Protein AF-A0A2Z5G3D8-F1 (afdb_monomer_lite)

pLDDT: mean 71.44, std 15.54, range [40.53, 94.06]

Secondary structure (DSSP, 8-state):
-HHHHHHHHHHHHHHHHHHHHHHHHHHHHHHHHHHHHHHHHHHHHHHHHHHHHHHHHHHHHHHHHSPP-HHHHHHHHTTT---SS--------SS-------S-------HHHHHHHHHHHHHHHHHHHHHHHHHHHHHHHHHHHHHHHHHHHHHHHHHHT--HHHHHHHHHHHHHHHHHHHHHHHHHHS--

Sequence (192 aa):
MIAGTIVLLVALFGVHGWKQEHDARLKAANENGQQQKQIEGLVQQQTKAQLALKTRLSSIEEQRRRPVTATQLITDADVLADLPEPLEVHTAPKDSATQATPGAQTVVIPEVDFKVIRDAELTCQENDVKLNACVATQQNNGEQLKLTQAERDEWKTAAKGGSVWHRAVGAAKWFAIGTGTGVVVYALAHHK

Foldseek 3Di:
DVVVVVVVVVVVVVVVVVVVVVVVVVVVVVVCVVLVVVLVVLVVVLVVLVVVLVVVLVVLVVVLPDDDDPVVVLVVVVVVDPPPDRQDADADDPDDDDDDDPDDPNPHDHSVVVSVVSVVVSVVVNVVSVVVSVVSVVVSVVVVCVSVVVVVVVVVCCVVCVDPVVVVVVVVVVVVVVVVVVVVVVVVVPPD

Structure (mmCIF, N/CA/C/O backbone):
data_AF-A0A2Z5G3D8-F1
#
_entry.id   AF-A0A2Z5G3D8-F1
#
loop_
_atom_site.group_PDB
_atom_site.id
_atom_site.type_symbol
_atom_site.label_atom_id
_atom_site.label_alt_id
_atom_site.label_comp_id
_atom_site.label_asym_id
_atom_site.label_entity_id
_atom_site.label_seq_id
_atom_site.pdbx_PDB_ins_code
_atom_site.Cartn_x
_atom_site.Cartn_y
_atom_site.Cartn_z
_atom_site.occupancy
_atom_site.B_iso_or_equiv
_atom_site.auth_seq_id
_atom_site.auth_comp_id
_atom_site.auth_asym_id
_atom_site.auth_atom_id
_atom_site.pdbx_PDB_model_num
ATOM 1 N N . MET A 1 1 ? 29.060 8.329 -56.892 1.00 55.09 1 MET A N 1
ATOM 2 C CA . MET A 1 1 ? 27.652 8.165 -56.451 1.00 55.09 1 MET A CA 1
ATOM 3 C C . MET A 1 1 ? 27.498 7.304 -55.196 1.00 55.09 1 MET A C 1
ATOM 5 O O . MET A 1 1 ? 26.699 7.669 -54.351 1.00 55.09 1 MET A O 1
ATOM 9 N N . ILE A 1 2 ? 28.283 6.235 -55.012 1.00 58.59 2 ILE A N 1
ATOM 10 C CA . ILE A 1 2 ? 28.119 5.267 -53.903 1.00 58.59 2 ILE A CA 1
ATOM 11 C C . ILE A 1 2 ? 28.339 5.882 -52.500 1.00 58.59 2 ILE A C 1
ATOM 13 O O . ILE A 1 2 ? 27.632 5.545 -51.554 1.00 58.59 2 ILE A O 1
ATOM 17 N N . ALA A 1 3 ? 29.265 6.838 -52.353 1.00 61.44 3 ALA A N 1
ATOM 18 C CA . ALA A 1 3 ? 29.542 7.476 -51.060 1.00 61.44 3 ALA A CA 1
ATOM 19 C C . ALA A 1 3 ? 28.369 8.330 -50.529 1.00 61.44 3 ALA A C 1
ATOM 21 O O . ALA A 1 3 ? 28.080 8.303 -49.336 1.00 61.44 3 ALA A O 1
ATOM 22 N N . GLY A 1 4 ? 27.648 9.039 -51.408 1.00 72.25 4 GLY A N 1
ATOM 23 C CA . GLY A 1 4 ? 26.513 9.884 -51.012 1.00 72.25 4 GLY A CA 1
ATOM 24 C C . GLY A 1 4 ? 25.312 9.077 -50.513 1.00 72.25 4 GLY A C 1
ATOM 25 O O . GLY A 1 4 ? 24.669 9.455 -49.537 1.00 72.25 4 GLY A O 1
ATOM 26 N N . THR A 1 5 ? 25.053 7.917 -51.122 1.00 75.62 5 THR A N 1
ATOM 27 C CA . THR A 1 5 ? 23.984 6.999 -50.697 1.00 75.62 5 THR A CA 1
ATOM 28 C C . THR A 1 5 ? 24.259 6.360 -49.336 1.00 75.62 5 THR A C 1
ATOM 30 O O . THR A 1 5 ? 23.332 6.185 -48.551 1.00 75.62 5 THR A O 1
ATOM 33 N N . ILE A 1 6 ? 25.524 6.061 -49.017 1.00 74.44 6 ILE A N 1
ATOM 34 C CA . ILE A 1 6 ? 25.897 5.476 -47.720 1.00 74.44 6 ILE A CA 1
ATOM 35 C C . ILE A 1 6 ? 25.671 6.485 -46.587 1.00 74.44 6 ILE A C 1
ATOM 37 O O . ILE A 1 6 ? 25.070 6.139 -45.572 1.00 74.44 6 ILE A O 1
ATOM 41 N N . VAL A 1 7 ? 26.085 7.742 -46.772 1.00 77.75 7 VAL A N 1
ATOM 42 C CA . VAL A 1 7 ? 25.877 8.804 -45.769 1.00 77.75 7 VAL A CA 1
ATOM 43 C C . VAL A 1 7 ? 24.387 9.039 -45.513 1.00 77.75 7 VAL A C 1
ATOM 45 O O . VAL A 1 7 ? 23.971 9.170 -44.362 1.00 77.75 7 VAL A O 1
ATOM 48 N N . LEU A 1 8 ? 23.570 9.033 -46.568 1.00 77.50 8 LEU A N 1
ATOM 49 C CA . LEU A 1 8 ? 22.128 9.242 -46.452 1.00 77.50 8 LEU A CA 1
ATOM 50 C C . LEU A 1 8 ? 21.434 8.093 -45.703 1.00 77.50 8 LEU A C 1
ATOM 52 O O . LEU A 1 8 ? 20.574 8.343 -44.861 1.00 77.50 8 LEU A O 1
ATOM 56 N N . LEU A 1 9 ? 21.848 6.845 -45.941 1.00 74.62 9 LEU A N 1
ATOM 57 C CA . LEU A 1 9 ? 21.348 5.692 -45.187 1.00 74.62 9 LEU A CA 1
ATOM 58 C C . LEU A 1 9 ? 21.725 5.783 -43.705 1.00 74.62 9 LEU A C 1
ATOM 60 O O . LEU A 1 9 ? 20.859 5.609 -42.852 1.00 74.62 9 LEU A O 1
ATOM 64 N N . VAL A 1 10 ? 22.976 6.121 -43.379 1.00 78.44 10 VAL A N 1
ATOM 65 C CA . VAL A 1 10 ? 23.411 6.283 -41.979 1.00 78.44 10 VAL A CA 1
ATOM 66 C C . VAL A 1 10 ? 22.612 7.383 -41.273 1.00 78.44 10 VAL A C 1
ATOM 68 O O . VAL A 1 10 ? 22.170 7.183 -40.141 1.00 78.44 10 VAL A O 1
ATOM 71 N N . ALA A 1 11 ? 22.367 8.512 -41.944 1.00 77.75 11 ALA A N 1
ATOM 72 C CA . ALA A 1 11 ? 21.553 9.595 -41.397 1.00 77.75 11 ALA A CA 1
ATOM 73 C C . ALA A 1 11 ? 20.099 9.156 -41.141 1.00 77.75 11 ALA A C 1
ATOM 75 O O . ALA A 1 11 ? 19.563 9.412 -40.063 1.00 77.75 11 ALA A O 1
ATOM 76 N N . LEU A 1 12 ? 19.478 8.441 -42.087 1.00 75.56 12 LEU A N 1
ATOM 77 C CA . LEU A 1 12 ? 18.109 7.935 -41.937 1.00 75.56 12 LEU A CA 1
ATOM 78 C C . LEU A 1 12 ? 17.985 6.927 -40.788 1.00 75.56 12 LEU A C 1
ATOM 80 O O . LEU A 1 12 ? 17.067 7.039 -39.975 1.00 75.56 12 LEU A O 1
ATOM 84 N N . PHE A 1 13 ? 18.926 5.988 -40.668 1.00 75.38 13 PHE A N 1
ATOM 85 C CA . PHE A 1 13 ? 18.942 5.037 -39.553 1.00 75.38 13 PHE A CA 1
ATOM 86 C C . PHE A 1 13 ? 19.188 5.730 -38.208 1.00 75.38 13 PHE A C 1
ATOM 88 O O . PHE A 1 13 ? 18.533 5.389 -37.225 1.00 75.38 13 PHE A O 1
ATOM 95 N N . GLY A 1 14 ? 20.077 6.729 -38.162 1.00 76.88 14 GLY A N 1
ATOM 96 C CA . GLY A 1 14 ? 20.342 7.512 -36.953 1.00 76.88 14 GLY A CA 1
ATOM 97 C C . GLY A 1 14 ? 19.109 8.270 -36.457 1.00 76.88 14 GLY A C 1
ATOM 98 O O . GLY A 1 14 ? 18.763 8.179 -35.279 1.00 76.88 14 GLY A O 1
ATOM 99 N N . VAL A 1 15 ? 18.402 8.960 -37.359 1.00 79.75 15 VAL A N 1
ATOM 100 C CA . VAL A 1 15 ? 17.165 9.690 -37.029 1.00 79.75 15 VAL A CA 1
ATOM 101 C C . VAL A 1 15 ? 16.055 8.729 -36.597 1.00 79.75 15 VAL A C 1
ATOM 103 O O . VAL A 1 15 ? 15.350 9.004 -35.624 1.00 79.75 15 VAL A O 1
ATOM 106 N N . HIS A 1 16 ? 15.914 7.586 -37.272 1.00 77.94 16 HIS A N 1
ATOM 107 C CA . HIS A 1 16 ? 14.899 6.592 -36.925 1.00 77.94 16 HIS A CA 1
ATOM 108 C C . HIS A 1 16 ? 15.156 5.960 -35.546 1.00 77.94 16 HIS A C 1
ATOM 110 O O . HIS A 1 16 ? 14.233 5.852 -34.738 1.00 77.94 16 HIS A O 1
ATOM 116 N N . GLY A 1 17 ? 16.410 5.607 -35.243 1.00 76.00 17 GLY A N 1
ATOM 117 C CA . GLY A 1 17 ? 16.803 5.078 -33.934 1.00 76.00 17 GLY A CA 1
ATOM 118 C C . GLY A 1 17 ? 16.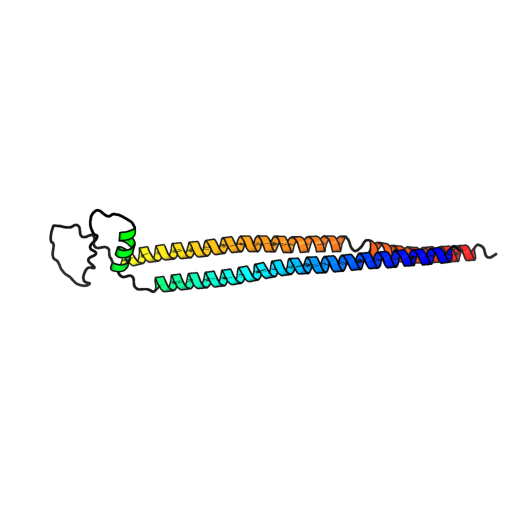612 6.095 -32.806 1.00 76.00 17 GLY A C 1
ATOM 119 O O . GLY A 1 17 ? 16.078 5.752 -31.752 1.00 76.00 17 GLY A O 1
ATOM 120 N N . TRP A 1 18 ? 16.963 7.365 -33.046 1.00 81.50 18 TRP A N 1
ATOM 121 C CA . TRP A 1 18 ? 16.725 8.443 -32.083 1.00 81.50 18 TRP A CA 1
ATOM 122 C C . TRP A 1 18 ? 15.235 8.624 -31.777 1.00 81.50 18 TRP A C 1
ATOM 124 O O . TRP A 1 18 ? 14.857 8.694 -30.608 1.00 81.50 18 TRP A O 1
ATOM 134 N N . LYS A 1 19 ? 14.383 8.639 -32.810 1.00 79.00 19 LYS A N 1
ATOM 135 C CA . LYS A 1 19 ? 12.934 8.790 -32.637 1.00 79.00 19 LYS A CA 1
ATOM 136 C C . LYS A 1 19 ? 12.338 7.631 -31.834 1.00 79.00 19 LYS A C 1
ATOM 138 O O . LYS A 1 19 ? 11.577 7.864 -30.903 1.00 79.00 19 LYS A O 1
ATOM 143 N N . GLN A 1 20 ? 12.745 6.397 -32.131 1.00 76.94 20 GLN A N 1
ATOM 144 C CA . GLN A 1 20 ? 12.272 5.216 -31.410 1.00 76.94 20 GLN A CA 1
ATOM 145 C C . GLN A 1 20 ? 12.679 5.234 -29.928 1.00 76.94 20 GLN A C 1
ATOM 147 O O . GLN A 1 20 ? 11.874 4.884 -29.065 1.00 76.94 20 GLN A O 1
ATOM 152 N N . GLU A 1 21 ? 13.907 5.653 -29.614 1.00 76.12 21 GLU A N 1
ATOM 153 C CA . GLU A 1 21 ? 14.351 5.754 -28.222 1.00 76.12 21 GLU A CA 1
ATOM 154 C C . GLU A 1 21 ? 13.668 6.911 -27.481 1.00 76.12 21 GLU A C 1
ATOM 156 O O . GLU A 1 21 ? 13.313 6.772 -26.310 1.00 76.12 21 GLU A O 1
ATOM 161 N N . HIS A 1 22 ? 13.428 8.032 -28.161 1.00 77.88 22 HIS A N 1
ATOM 162 C CA . HIS A 1 22 ? 12.677 9.152 -27.606 1.00 77.88 22 HIS A CA 1
ATOM 163 C C . HIS A 1 22 ? 11.226 8.760 -27.279 1.00 77.88 22 HIS A C 1
ATOM 165 O O . HIS A 1 22 ? 10.764 8.995 -26.161 1.00 77.88 22 HIS A O 1
ATOM 171 N N . ASP A 1 23 ? 10.536 8.093 -28.206 1.00 77.56 23 ASP A N 1
ATOM 172 C CA . ASP A 1 23 ? 9.161 7.622 -28.010 1.00 77.56 23 ASP A CA 1
ATOM 173 C C . ASP A 1 23 ? 9.080 6.575 -26.884 1.00 77.56 23 ASP A C 1
ATOM 175 O O . ASP A 1 23 ? 8.175 6.629 -26.049 1.00 77.56 23 ASP A O 1
ATOM 179 N N . ALA A 1 24 ? 10.062 5.670 -26.793 1.00 75.81 24 ALA A N 1
ATOM 180 C CA . ALA A 1 24 ? 10.152 4.701 -25.701 1.00 75.81 24 ALA A CA 1
ATOM 181 C C . ALA A 1 24 ? 10.351 5.376 -24.332 1.00 75.81 24 ALA A C 1
ATOM 183 O O . ALA A 1 24 ? 9.700 4.994 -23.361 1.00 75.81 24 ALA A O 1
ATOM 184 N N . ARG A 1 25 ? 11.202 6.410 -24.251 1.00 75.69 25 ARG A N 1
ATOM 185 C CA . ARG A 1 25 ? 11.420 7.180 -23.013 1.00 75.69 25 ARG A CA 1
ATOM 186 C C . ARG A 1 25 ? 10.168 7.934 -22.581 1.00 75.69 25 ARG A C 1
ATOM 188 O O . ARG A 1 25 ? 9.845 7.926 -21.397 1.00 75.69 25 ARG A O 1
ATOM 195 N N . LEU A 1 26 ? 9.457 8.560 -23.519 1.00 78.44 26 LEU A N 1
ATOM 196 C CA . LEU A 1 26 ? 8.200 9.252 -23.222 1.00 78.44 26 LEU A CA 1
ATOM 197 C C . LEU A 1 26 ? 7.121 8.285 -22.737 1.00 78.44 26 LEU A C 1
ATOM 199 O O . LEU A 1 26 ? 6.409 8.586 -21.779 1.00 78.44 26 LEU A O 1
ATOM 203 N N . LYS A 1 27 ? 7.015 7.115 -23.371 1.00 79.75 27 LYS A N 1
ATOM 204 C CA . LYS A 1 27 ? 6.066 6.083 -22.959 1.00 79.75 27 LYS A CA 1
ATOM 205 C C . LYS A 1 27 ? 6.372 5.573 -21.547 1.00 79.75 27 LYS A C 1
ATOM 207 O O . LYS A 1 27 ? 5.482 5.613 -20.705 1.00 79.75 27 LYS A O 1
ATOM 212 N N . ALA A 1 28 ? 7.630 5.231 -21.268 1.00 76.75 28 ALA A N 1
ATOM 213 C CA . ALA A 1 28 ? 8.063 4.798 -19.939 1.00 76.75 28 ALA A CA 1
ATOM 214 C C . ALA A 1 28 ? 7.846 5.885 -18.868 1.00 76.75 28 ALA A C 1
ATOM 216 O O . ALA A 1 28 ? 7.405 5.592 -17.762 1.00 76.75 28 ALA A O 1
ATOM 217 N N . ALA A 1 29 ? 8.100 7.159 -19.188 1.00 77.56 29 ALA A N 1
ATOM 218 C CA . ALA A 1 29 ? 7.849 8.265 -18.263 1.00 77.56 29 ALA A CA 1
ATOM 219 C C . ALA A 1 29 ? 6.354 8.423 -17.931 1.00 77.56 29 ALA A C 1
ATOM 221 O O . ALA A 1 29 ? 5.999 8.659 -16.776 1.00 77.56 29 ALA A O 1
ATOM 222 N N . ASN A 1 30 ? 5.477 8.263 -18.927 1.00 82.50 30 ASN A N 1
ATOM 223 C CA . ASN A 1 30 ? 4.030 8.313 -18.724 1.00 82.50 30 ASN A CA 1
ATOM 224 C C . ASN A 1 30 ? 3.516 7.109 -17.920 1.00 82.50 30 ASN A C 1
ATOM 226 O O . ASN A 1 30 ? 2.696 7.294 -17.021 1.00 82.50 30 ASN A O 1
ATOM 230 N N . GLU A 1 31 ? 4.001 5.901 -18.213 1.00 80.94 31 GLU A N 1
ATOM 231 C CA . GLU A 1 31 ? 3.623 4.671 -17.502 1.00 80.94 31 GLU A CA 1
ATOM 232 C C . GLU A 1 31 ? 4.090 4.712 -16.037 1.00 80.94 31 GLU A C 1
ATOM 234 O O . GLU A 1 31 ? 3.262 4.537 -15.138 1.00 80.94 31 GLU A O 1
ATOM 239 N N . ASN A 1 32 ? 5.346 5.096 -15.780 1.00 80.12 32 ASN A N 1
ATOM 240 C CA . ASN A 1 32 ? 5.865 5.311 -14.423 1.00 80.12 32 ASN A CA 1
ATOM 241 C C . ASN A 1 32 ? 5.060 6.377 -13.671 1.00 80.12 32 ASN A C 1
ATOM 243 O O . ASN A 1 32 ? 4.681 6.180 -12.520 1.00 80.12 32 ASN A O 1
ATOM 247 N N . GLY A 1 33 ? 4.739 7.501 -14.322 1.00 83.38 33 GLY A N 1
ATOM 248 C CA . GLY A 1 33 ? 3.952 8.567 -13.702 1.00 83.38 33 GLY A CA 1
ATOM 249 C C . GLY A 1 33 ? 2.533 8.133 -13.315 1.00 83.38 33 GLY A C 1
ATOM 250 O O . GLY A 1 33 ? 1.998 8.605 -12.310 1.00 83.38 33 GLY A O 1
ATOM 251 N N . GLN A 1 34 ? 1.907 7.231 -14.079 1.00 85.19 34 GLN A N 1
ATOM 252 C CA . GLN A 1 34 ? 0.600 6.669 -13.726 1.00 85.19 34 GLN A CA 1
ATOM 253 C C . GLN A 1 34 ? 0.693 5.643 -12.595 1.00 85.19 34 GLN A C 1
ATOM 255 O O . GLN A 1 34 ? -0.111 5.705 -11.663 1.00 85.19 34 GLN A O 1
ATOM 260 N N . GLN A 1 35 ? 1.671 4.739 -12.643 1.00 82.75 35 GLN A N 1
ATOM 261 C CA . GLN A 1 35 ? 1.881 3.735 -11.596 1.00 82.75 35 GLN A CA 1
ATOM 262 C C . GLN A 1 35 ? 2.242 4.389 -10.257 1.00 82.75 35 GLN A C 1
ATOM 264 O O . GLN A 1 35 ? 1.674 4.039 -9.222 1.00 82.75 35 GLN A O 1
ATOM 269 N N . GLN A 1 36 ? 3.076 5.429 -10.273 1.00 85.88 36 GLN A N 1
ATOM 270 C CA . GLN A 1 36 ? 3.454 6.165 -9.070 1.00 85.88 36 GLN A CA 1
ATOM 271 C C . GLN A 1 36 ? 2.252 6.837 -8.397 1.00 85.88 36 GLN A C 1
ATOM 273 O O . GLN A 1 36 ? 2.094 6.744 -7.181 1.00 85.88 36 GLN A O 1
ATOM 278 N N . LYS A 1 37 ? 1.333 7.416 -9.181 1.00 88.56 37 LYS A N 1
ATOM 279 C CA . LYS A 1 37 ? 0.065 7.949 -8.653 1.00 88.56 37 LYS A CA 1
ATOM 280 C C . LYS A 1 37 ? -0.813 6.868 -8.020 1.00 88.56 37 LYS A C 1
ATOM 282 O O . LYS A 1 37 ? -1.496 7.147 -7.037 1.00 88.56 37 LYS A O 1
ATOM 287 N N . GLN A 1 38 ? -0.812 5.648 -8.561 1.00 87.69 38 GLN A N 1
ATOM 288 C CA . GLN A 1 38 ? -1.548 4.528 -7.963 1.00 87.69 38 GLN A CA 1
ATOM 289 C C . GLN A 1 38 ? -0.937 4.119 -6.619 1.00 87.69 38 GLN A C 1
ATOM 291 O O . GLN A 1 38 ? -1.669 3.969 -5.641 1.00 87.69 38 GLN A O 1
ATOM 296 N N . ILE A 1 39 ? 0.394 4.019 -6.539 1.00 87.06 39 ILE A N 1
ATOM 297 C CA . ILE A 1 39 ? 1.104 3.718 -5.287 1.00 87.06 39 ILE A CA 1
ATOM 298 C C . ILE A 1 39 ? 0.842 4.812 -4.242 1.00 87.06 39 ILE A C 1
ATOM 300 O O . ILE A 1 39 ? 0.482 4.501 -3.107 1.00 87.06 39 ILE A O 1
ATOM 304 N N . GLU A 1 40 ? 0.950 6.088 -4.619 1.00 89.62 40 GLU A N 1
ATOM 305 C CA . GLU A 1 40 ? 0.635 7.217 -3.733 1.00 89.62 40 GLU A CA 1
ATOM 306 C C . GLU A 1 40 ? -0.817 7.174 -3.239 1.00 89.62 40 GLU A C 1
ATOM 308 O O . GLU A 1 40 ? -1.075 7.402 -2.054 1.00 89.62 40 GLU A O 1
ATOM 313 N N . GLY A 1 41 ? -1.763 6.827 -4.117 1.00 89.69 41 GLY A N 1
ATOM 314 C CA . GLY A 1 41 ? -3.164 6.621 -3.756 1.00 89.69 41 GLY A CA 1
ATOM 315 C C . GLY A 1 41 ? -3.341 5.534 -2.692 1.00 89.69 41 GLY A C 1
ATOM 316 O O . GLY A 1 41 ? -4.008 5.769 -1.680 1.00 89.69 41 GLY A O 1
ATOM 317 N N . LEU A 1 42 ? -2.683 4.383 -2.864 1.00 88.56 42 LEU A N 1
ATOM 318 C CA . LEU A 1 42 ? -2.711 3.281 -1.895 1.00 88.56 42 LEU A CA 1
ATOM 319 C C . LEU A 1 42 ? -2.077 3.679 -0.553 1.00 88.56 42 LEU A C 1
ATOM 321 O O . LEU A 1 42 ? -2.625 3.365 0.505 1.00 88.56 42 LEU A O 1
ATOM 325 N N . VAL A 1 43 ? -0.963 4.419 -0.570 1.00 89.75 43 VAL A N 1
ATOM 326 C CA . VAL A 1 43 ? -0.310 4.930 0.650 1.00 89.75 43 VAL A CA 1
ATOM 327 C C . VAL A 1 43 ? -1.219 5.913 1.393 1.00 89.75 43 VAL A C 1
ATOM 329 O O . VAL A 1 43 ? -1.369 5.833 2.619 1.00 89.75 43 VAL A O 1
ATOM 332 N N . GLN A 1 44 ? -1.880 6.824 0.674 1.00 91.56 44 GLN A N 1
ATOM 333 C CA . GLN A 1 44 ? -2.846 7.740 1.284 1.00 91.56 44 GLN A CA 1
ATOM 334 C C . GLN A 1 44 ? -4.033 6.989 1.888 1.00 91.56 44 GLN A C 1
ATOM 336 O O . GLN A 1 44 ? -4.465 7.310 2.999 1.00 91.56 44 GLN A O 1
ATOM 341 N N . GLN A 1 45 ? -4.558 5.986 1.184 1.00 87.88 45 GLN A N 1
ATOM 342 C CA . GLN A 1 45 ? -5.652 5.156 1.678 1.00 87.88 45 GLN A CA 1
ATOM 343 C C . GLN A 1 45 ? -5.251 4.401 2.951 1.00 87.88 45 GLN A C 1
ATOM 345 O O . GLN A 1 45 ? -6.001 4.412 3.929 1.00 87.88 45 GLN A O 1
ATOM 350 N N . GLN A 1 46 ? -4.046 3.831 2.988 1.00 88.12 46 GLN A N 1
ATOM 351 C CA . GLN A 1 46 ? -3.503 3.160 4.169 1.00 88.12 46 GLN A CA 1
ATOM 352 C C . GLN A 1 46 ? -3.358 4.122 5.356 1.00 88.12 46 GLN A C 1
ATOM 354 O O . GLN A 1 46 ? -3.742 3.790 6.477 1.00 88.12 46 GLN A O 1
ATOM 359 N N . THR A 1 47 ? -2.877 5.340 5.110 1.00 89.56 47 THR A N 1
ATOM 360 C CA . THR A 1 47 ? -2.731 6.369 6.152 1.00 89.56 47 THR A CA 1
ATOM 361 C C . THR A 1 47 ? -4.086 6.764 6.741 1.00 89.56 47 THR A C 1
ATOM 363 O O . THR A 1 47 ? -4.252 6.806 7.962 1.00 89.56 47 THR A O 1
ATOM 366 N N . LYS A 1 48 ? -5.091 6.996 5.886 1.00 90.31 48 LYS A N 1
ATOM 367 C CA . LYS A 1 48 ? -6.465 7.294 6.323 1.00 90.31 48 LYS A CA 1
ATOM 368 C C . LYS A 1 48 ? -7.062 6.137 7.125 1.00 90.31 48 LYS A C 1
ATOM 370 O O . LYS A 1 48 ? -7.658 6.375 8.173 1.00 90.31 48 LYS A O 1
ATOM 375 N N . ALA A 1 49 ? -6.862 4.898 6.675 1.00 85.12 49 ALA A N 1
ATOM 376 C CA . ALA A 1 49 ? -7.333 3.709 7.380 1.00 85.12 49 ALA A CA 1
ATOM 377 C C . ALA A 1 49 ? -6.682 3.560 8.767 1.00 85.12 49 ALA A C 1
ATOM 379 O O . ALA A 1 49 ? -7.374 3.261 9.738 1.00 85.12 49 ALA A O 1
ATOM 380 N N . GLN A 1 50 ? -5.379 3.839 8.897 1.00 90.62 50 GLN A N 1
ATOM 381 C CA . GLN A 1 50 ? -4.689 3.818 10.193 1.00 90.62 50 GLN A CA 1
ATOM 382 C C . GLN A 1 50 ? -5.197 4.897 11.153 1.00 90.62 50 GLN A C 1
ATOM 384 O O . GLN A 1 50 ? -5.330 4.642 12.352 1.00 90.62 50 GLN A O 1
ATOM 389 N N . LEU A 1 51 ? -5.488 6.097 10.646 1.00 92.56 51 LEU A N 1
ATOM 390 C CA . LEU A 1 51 ? -6.093 7.159 11.451 1.00 92.56 51 LEU A CA 1
ATOM 391 C C . LEU A 1 51 ? -7.486 6.747 11.933 1.00 92.56 51 LEU A C 1
ATOM 393 O O . LEU A 1 51 ? -7.758 6.822 13.129 1.00 92.56 51 LEU A O 1
ATOM 397 N N . ALA A 1 52 ? -8.325 6.229 11.032 1.00 88.75 52 ALA A N 1
ATOM 398 C CA . ALA A 1 52 ? -9.655 5.737 11.377 1.00 88.75 52 ALA A CA 1
ATOM 399 C C . ALA A 1 52 ? -9.600 4.614 12.429 1.00 88.75 52 ALA A C 1
ATOM 401 O O . ALA A 1 52 ? -10.376 4.637 13.383 1.00 88.75 52 ALA A O 1
ATOM 402 N N . LEU A 1 53 ? -8.651 3.678 12.305 1.00 90.50 53 LEU A N 1
ATOM 403 C CA . LEU A 1 53 ? -8.417 2.624 13.295 1.00 90.50 53 LEU A CA 1
ATOM 404 C C . LEU A 1 53 ? -8.091 3.211 14.673 1.00 90.50 53 LEU A C 1
ATOM 406 O O . LEU A 1 53 ? -8.716 2.830 15.661 1.00 90.50 53 LEU A O 1
ATOM 410 N N . LYS A 1 54 ? -7.148 4.158 14.748 1.00 90.88 54 LYS A N 1
ATOM 411 C CA . LYS A 1 54 ? -6.778 4.810 16.015 1.00 90.88 54 LYS A CA 1
ATOM 412 C C . LYS A 1 54 ? -7.972 5.508 16.660 1.00 90.88 54 LYS A C 1
ATOM 414 O O . LYS A 1 54 ? -8.190 5.330 17.853 1.00 90.88 54 LYS A O 1
ATOM 419 N N . THR A 1 55 ? -8.763 6.237 15.875 1.00 93.00 55 THR A N 1
ATOM 420 C CA . THR A 1 55 ? -9.977 6.909 16.360 1.00 93.00 55 THR A CA 1
ATOM 421 C C . THR A 1 55 ? -11.021 5.916 16.881 1.00 93.00 55 THR A C 1
ATOM 423 O O . THR A 1 55 ? -11.660 6.162 17.901 1.00 93.00 55 THR A O 1
ATOM 426 N N . ARG A 1 56 ? -11.197 4.767 16.216 1.00 86.69 56 ARG A N 1
ATOM 427 C CA . ARG A 1 56 ? -12.115 3.718 16.688 1.00 86.69 56 ARG A CA 1
ATOM 428 C C . ARG A 1 56 ? -11.631 3.101 17.997 1.00 86.69 56 ARG A C 1
ATOM 430 O O . ARG A 1 56 ? -12.415 3.007 18.938 1.00 86.69 56 ARG A O 1
ATOM 437 N N . LEU A 1 57 ? -10.348 2.760 18.091 1.00 90.75 57 LEU A N 1
ATOM 438 C CA . LEU A 1 57 ? -9.768 2.203 19.314 1.00 90.75 57 LEU A CA 1
ATOM 439 C C . LEU A 1 57 ? -9.860 3.182 20.492 1.00 90.75 57 LEU A C 1
ATOM 441 O O . LEU A 1 57 ? -10.236 2.767 21.585 1.00 90.75 57 LEU A O 1
ATOM 445 N N . SER A 1 58 ? -9.610 4.478 20.272 1.00 88.44 58 SER A N 1
ATOM 446 C CA . SER A 1 58 ? -9.770 5.476 21.336 1.00 88.44 58 SER A CA 1
ATOM 447 C C . SER A 1 58 ? -11.223 5.592 21.798 1.00 88.44 58 SER A C 1
ATOM 449 O O . SER A 1 58 ? -11.466 5.681 22.997 1.00 88.44 58 SER A O 1
ATOM 451 N N . SER A 1 59 ? -12.196 5.515 20.883 1.00 86.75 59 SER A N 1
ATOM 452 C CA . SER A 1 59 ? -13.618 5.539 21.257 1.00 86.75 59 SER A CA 1
ATOM 453 C C . SER A 1 59 ? -14.043 4.316 22.084 1.00 86.75 59 SER A C 1
ATOM 455 O O . SER A 1 59 ? -14.816 4.458 23.030 1.00 86.75 59 SER A O 1
ATOM 457 N N . ILE A 1 60 ? -13.493 3.131 21.790 1.00 84.25 60 ILE A N 1
ATOM 458 C CA . ILE A 1 60 ? -13.723 1.905 22.576 1.00 84.25 60 ILE A CA 1
ATOM 459 C C . ILE A 1 60 ? -13.096 2.046 23.969 1.00 84.25 60 ILE A C 1
ATOM 461 O O . ILE A 1 60 ? -13.700 1.671 24.975 1.00 84.25 60 ILE A O 1
ATOM 465 N N . GLU A 1 61 ? -11.902 2.636 24.064 1.00 86.81 61 GLU A N 1
ATOM 466 C CA . GLU A 1 61 ? -11.256 2.862 25.357 1.00 86.81 61 GLU A CA 1
ATOM 467 C C . GLU A 1 61 ? -11.999 3.903 26.210 1.00 86.81 61 GLU A C 1
ATOM 469 O O . GLU A 1 61 ? -12.137 3.730 27.423 1.00 86.81 61 GLU A O 1
ATOM 474 N N . GLU A 1 62 ? -12.548 4.948 25.590 1.00 86.25 62 GLU A N 1
ATOM 475 C CA . GLU A 1 62 ? -13.437 5.894 26.269 1.00 86.25 62 GLU A CA 1
ATOM 476 C C . GLU A 1 62 ? -14.697 5.206 26.803 1.00 86.25 62 GLU A C 1
ATOM 478 O O . GLU A 1 62 ? -15.081 5.451 27.947 1.00 86.25 62 GLU A O 1
ATOM 483 N N . GLN A 1 63 ? -15.317 4.312 26.025 1.00 82.81 63 GLN A N 1
ATOM 484 C CA . GLN A 1 63 ? -16.463 3.516 26.482 1.00 82.81 63 GLN A CA 1
ATOM 485 C C . GLN A 1 63 ? -16.096 2.616 27.666 1.00 82.81 63 GLN A C 1
ATOM 487 O O . GLN A 1 63 ? -16.853 2.546 28.635 1.00 82.81 63 GLN A O 1
ATOM 492 N N . ARG A 1 64 ? -14.901 2.010 27.654 1.00 80.75 64 ARG A N 1
ATOM 493 C CA . ARG A 1 64 ? -14.390 1.194 28.769 1.00 80.75 64 ARG A CA 1
ATOM 494 C C . ARG A 1 64 ? -14.260 2.001 30.068 1.00 80.75 64 ARG A C 1
ATOM 496 O O . ARG A 1 64 ? -14.495 1.463 31.149 1.00 80.75 64 ARG A O 1
ATOM 503 N N . ARG A 1 65 ? -13.918 3.293 29.975 1.00 79.62 65 ARG A N 1
ATOM 504 C CA . ARG A 1 65 ? -13.786 4.207 31.129 1.00 79.62 65 ARG A CA 1
ATOM 505 C C . ARG A 1 65 ? -15.119 4.722 31.671 1.00 79.62 65 ARG A C 1
ATOM 507 O O . ARG A 1 65 ? -15.141 5.235 32.789 1.00 79.62 65 ARG A O 1
ATOM 514 N N . ARG A 1 66 ? -16.221 4.608 30.921 1.00 76.81 66 ARG A N 1
ATOM 515 C CA . ARG A 1 66 ? -17.537 5.035 31.413 1.00 76.81 66 ARG A CA 1
ATOM 516 C C . ARG A 1 66 ? -17.985 4.103 32.548 1.00 76.81 66 ARG A C 1
ATOM 518 O O . ARG A 1 66 ? -17.941 2.879 32.369 1.00 76.81 66 ARG A O 1
ATOM 525 N N . PRO A 1 67 ? -18.410 4.640 33.706 1.00 62.12 67 PRO A N 1
ATOM 526 C CA . PRO A 1 67 ? -18.934 3.812 34.787 1.00 62.12 67 PRO A CA 1
ATOM 527 C C . PRO A 1 67 ? -20.135 3.010 34.268 1.00 62.12 67 PRO A C 1
ATOM 529 O O . PRO A 1 67 ? -21.045 3.586 33.676 1.00 62.12 67 PRO A O 1
ATOM 532 N N . VAL A 1 68 ? -20.109 1.678 34.420 1.00 61.81 68 VAL A N 1
ATOM 533 C CA . VAL A 1 68 ? -21.306 0.857 34.172 1.00 61.81 68 VAL A CA 1
ATOM 534 C C . VAL A 1 68 ? -22.297 1.239 35.258 1.00 61.81 68 VAL A C 1
ATOM 536 O O . VAL A 1 68 ? -21.935 1.218 36.428 1.00 61.81 68 VAL A O 1
ATOM 539 N N . THR A 1 69 ? -23.525 1.573 34.896 1.00 58.75 69 THR A N 1
ATOM 540 C CA . THR A 1 69 ? -24.641 1.551 35.846 1.00 58.75 69 THR A CA 1
ATOM 541 C C . THR A 1 69 ? -25.562 0.423 35.416 1.00 58.75 69 THR A C 1
ATOM 543 O O . THR A 1 69 ? -25.858 0.303 34.228 1.00 58.75 69 THR A O 1
ATOM 546 N N . ALA A 1 70 ? -25.994 -0.418 36.357 1.00 56.41 70 ALA A N 1
ATOM 547 C CA . ALA A 1 70 ? -26.856 -1.567 36.070 1.00 56.41 70 ALA A CA 1
ATOM 548 C C . ALA A 1 70 ? -28.131 -1.171 35.291 1.00 56.41 70 ALA A C 1
ATOM 550 O O . ALA A 1 70 ? -28.585 -1.906 34.423 1.00 56.41 70 ALA A O 1
ATOM 551 N N . THR A 1 71 ? -28.635 0.045 35.510 1.00 57.28 71 THR A N 1
ATOM 552 C CA . THR A 1 71 ? -29.759 0.650 34.780 1.00 57.28 71 THR A CA 1
ATOM 553 C C . THR A 1 71 ? -29.506 0.873 33.284 1.00 57.28 71 THR A C 1
ATOM 555 O O . THR A 1 71 ? -30.447 0.787 32.498 1.00 57.28 71 THR A O 1
ATOM 558 N N . GLN A 1 72 ? -28.265 1.120 32.846 1.00 58.56 72 GLN A N 1
ATOM 559 C CA . GLN A 1 72 ? -27.970 1.299 31.415 1.00 58.56 72 GLN A CA 1
ATOM 560 C C . GLN A 1 72 ? -28.029 -0.023 30.645 1.00 58.56 72 GLN A C 1
ATOM 562 O O . GLN A 1 72 ? -28.500 -0.041 29.515 1.00 58.56 72 GLN A O 1
ATOM 567 N N . LEU A 1 73 ? -27.629 -1.133 31.273 1.00 56.16 73 LEU A N 1
ATOM 568 C CA . LEU A 1 73 ? -27.623 -2.443 30.621 1.00 56.16 73 LEU A CA 1
ATOM 569 C C . LEU A 1 73 ? -29.038 -3.009 30.437 1.00 56.16 73 LEU A C 1
ATOM 571 O O . LEU A 1 73 ? -29.294 -3.694 29.458 1.00 56.16 73 LEU A O 1
ATOM 575 N N . ILE A 1 74 ? -29.960 -2.706 31.358 1.00 55.88 74 ILE A N 1
ATOM 576 C CA . ILE A 1 74 ? -31.366 -3.132 31.261 1.00 55.88 74 ILE A CA 1
ATOM 577 C C . ILE A 1 74 ? -32.064 -2.395 30.121 1.00 55.88 74 ILE A C 1
ATOM 579 O O . ILE A 1 74 ? -32.776 -3.020 29.353 1.00 55.88 74 ILE A O 1
ATOM 583 N N . THR A 1 75 ? -31.805 -1.092 29.959 1.00 58.75 75 THR A N 1
ATOM 584 C CA . THR A 1 75 ? -32.368 -0.321 28.836 1.00 58.75 75 THR A CA 1
ATOM 585 C C . THR A 1 75 ? -31.921 -0.882 27.480 1.00 58.75 75 THR A C 1
ATOM 587 O O . THR A 1 75 ? -32.714 -0.921 26.545 1.00 58.75 75 THR A O 1
ATOM 590 N N . ASP A 1 76 ? -30.673 -1.352 27.378 1.00 55.50 76 ASP A N 1
ATOM 591 C CA . ASP A 1 76 ? -30.157 -2.005 26.167 1.00 55.50 76 ASP A CA 1
ATOM 592 C C . ASP A 1 76 ? -30.656 -3.462 26.026 1.00 55.50 76 ASP A C 1
ATOM 594 O O . ASP A 1 76 ? -30.839 -3.947 24.910 1.00 55.50 76 ASP A O 1
ATOM 598 N N . ALA A 1 77 ? -30.916 -4.162 27.139 1.00 54.06 77 ALA A N 1
ATOM 599 C CA . ALA A 1 77 ? -31.423 -5.538 27.164 1.00 54.06 77 ALA A CA 1
ATOM 600 C C . ALA A 1 77 ? -32.939 -5.648 26.911 1.00 54.06 77 ALA A C 1
ATOM 602 O O . ALA A 1 77 ? -33.368 -6.632 26.310 1.00 54.06 77 ALA A O 1
ATOM 603 N N . ASP A 1 78 ? -33.735 -4.641 27.284 1.00 52.81 78 ASP A N 1
ATOM 604 C CA . ASP A 1 78 ? -35.174 -4.545 26.971 1.00 52.81 78 ASP A CA 1
ATOM 605 C C . ASP A 1 78 ? -35.428 -4.497 25.455 1.00 52.81 78 ASP A C 1
ATOM 607 O O . ASP A 1 78 ? -36.500 -4.856 24.975 1.00 52.81 78 ASP A O 1
ATOM 611 N N . VAL A 1 79 ? -34.425 -4.101 24.665 1.00 54.03 79 VAL A N 1
ATOM 612 C CA . VAL A 1 79 ? -34.485 -4.137 23.195 1.00 54.03 79 VAL A CA 1
ATOM 613 C C . VAL A 1 79 ? -34.288 -5.562 22.649 1.00 54.03 79 VAL A C 1
ATOM 615 O O . VAL A 1 79 ? -34.655 -5.844 21.507 1.00 54.03 79 VAL A O 1
ATOM 618 N N . LEU A 1 80 ? -33.712 -6.476 23.440 1.00 48.03 80 LEU A N 1
ATOM 619 C CA . LEU A 1 80 ? -33.249 -7.792 22.987 1.00 48.03 80 LEU A CA 1
ATOM 620 C C . LEU A 1 80 ? -34.230 -8.944 23.238 1.00 48.03 80 LEU A C 1
ATOM 622 O O . LEU A 1 80 ? -34.050 -10.002 22.631 1.00 48.03 80 LEU A O 1
ATOM 626 N N . ALA A 1 81 ? -35.278 -8.776 24.046 1.00 49.31 81 ALA A N 1
ATOM 627 C CA . ALA A 1 81 ? -36.351 -9.764 24.120 1.00 49.31 81 ALA A CA 1
ATOM 628 C C . ALA A 1 81 ? -37.649 -9.180 24.691 1.00 49.31 81 ALA A C 1
ATOM 630 O O . ALA A 1 81 ? -37.641 -8.379 25.616 1.00 49.31 81 ALA A O 1
ATOM 631 N N . ASP A 1 82 ? -38.772 -9.658 24.160 1.00 46.84 82 ASP A N 1
ATOM 632 C CA . ASP A 1 82 ? -40.104 -9.542 24.755 1.00 46.84 82 ASP A CA 1
ATOM 633 C C . ASP A 1 82 ? -40.113 -10.442 26.009 1.00 46.84 82 ASP A C 1
ATOM 635 O O . ASP A 1 82 ? -40.552 -11.596 25.980 1.00 46.84 82 ASP A O 1
ATOM 639 N N . LEU A 1 83 ? -39.444 -9.993 27.080 1.00 49.38 83 LEU A N 1
ATOM 640 C CA . LEU A 1 83 ? -39.359 -10.750 28.323 1.00 49.38 83 LEU A CA 1
ATOM 641 C C . LEU A 1 83 ? -40.743 -10.737 28.996 1.00 49.38 83 LEU A C 1
ATOM 643 O O . LEU A 1 83 ? -41.276 -9.662 29.266 1.00 49.38 83 LEU A O 1
ATOM 647 N N . PRO A 1 84 ? -41.329 -11.906 29.316 1.00 51.62 84 PRO A N 1
ATOM 648 C CA . PRO A 1 84 ? -42.665 -11.994 29.907 1.00 51.62 84 PRO A CA 1
ATOM 649 C C . PRO A 1 84 ? -42.768 -11.422 31.332 1.00 51.62 84 PRO A C 1
ATOM 651 O O . PRO A 1 84 ? -43.871 -11.363 31.872 1.00 51.62 84 PRO A O 1
ATOM 654 N N . GLU A 1 85 ? -41.660 -10.993 31.944 1.00 54.22 85 GLU A N 1
ATOM 655 C CA . GLU A 1 85 ? -41.652 -10.383 33.272 1.00 54.22 85 GLU A CA 1
ATOM 656 C C . GLU A 1 85 ? -40.563 -9.290 33.362 1.00 54.22 85 GLU A C 1
ATOM 658 O O . GLU A 1 85 ? -39.425 -9.537 32.948 1.00 54.22 85 GLU A O 1
ATOM 663 N N . PRO A 1 86 ? -40.888 -8.080 33.861 1.00 50.38 86 PRO A N 1
ATOM 664 C CA . PRO A 1 86 ? -39.945 -6.968 33.941 1.00 50.38 86 PRO A CA 1
ATOM 665 C C . PRO A 1 86 ? -38.819 -7.272 34.939 1.00 50.38 86 PRO A C 1
ATOM 667 O O . PRO A 1 86 ? -39.057 -7.573 36.108 1.00 50.38 86 PRO A O 1
ATOM 670 N N . LEU A 1 87 ? -37.573 -7.183 34.471 1.00 51.66 87 LEU A N 1
ATOM 671 C CA . LEU A 1 87 ? -36.377 -7.384 35.288 1.00 51.66 87 LEU A CA 1
ATOM 672 C C . LEU A 1 87 ? -36.141 -6.164 36.199 1.00 51.66 87 LEU A C 1
ATOM 674 O O . LEU A 1 87 ? -35.542 -5.174 35.784 1.00 51.66 87 LEU A O 1
ATOM 678 N N . GLU A 1 88 ? -36.565 -6.233 37.464 1.00 48.75 88 GLU A N 1
ATOM 679 C CA . GLU A 1 88 ? -36.153 -5.263 38.488 1.00 48.75 88 GLU A CA 1
ATOM 680 C C . GLU A 1 88 ? -34.758 -5.612 39.037 1.00 48.75 88 GLU A C 1
ATOM 682 O O . GLU A 1 88 ? -34.563 -6.612 39.732 1.00 48.75 88 GLU A O 1
ATOM 687 N N . VAL A 1 89 ? -33.757 -4.775 38.740 1.00 51.44 89 VAL A N 1
ATOM 688 C CA . VAL A 1 89 ? -32.404 -4.934 39.294 1.00 51.44 89 VAL A CA 1
ATOM 689 C C . VAL A 1 89 ? -32.293 -4.197 40.624 1.00 51.44 89 VAL A C 1
ATOM 691 O O . VAL A 1 89 ? -32.180 -2.973 40.679 1.00 51.44 89 VAL A O 1
ATOM 694 N N . HIS A 1 90 ? -32.257 -4.963 41.711 1.00 47.16 90 HIS A N 1
ATOM 695 C CA . HIS A 1 90 ? -31.896 -4.455 43.028 1.00 47.16 90 HIS A CA 1
ATOM 696 C C . HIS A 1 90 ? -30.379 -4.557 43.228 1.00 47.16 90 HIS A C 1
ATOM 698 O O . HIS A 1 90 ? -29.835 -5.640 43.441 1.00 47.16 90 HIS A O 1
ATOM 704 N N . THR A 1 91 ? -29.679 -3.421 43.195 1.00 45.19 91 THR A N 1
ATOM 705 C CA . THR A 1 91 ? -28.296 -3.343 43.684 1.00 45.19 91 THR A CA 1
ATOM 706 C C . THR A 1 91 ? -28.316 -3.498 45.204 1.00 45.19 91 THR A C 1
ATOM 708 O O . THR A 1 91 ? -28.882 -2.650 45.898 1.00 45.19 91 THR A O 1
ATOM 711 N N . ALA A 1 92 ? -27.740 -4.579 45.734 1.00 45.66 92 ALA A N 1
ATOM 712 C CA . ALA A 1 92 ? -27.675 -4.786 47.178 1.00 45.66 92 ALA A CA 1
ATOM 713 C C . ALA A 1 92 ? -26.921 -3.620 47.859 1.00 45.66 92 ALA A C 1
ATOM 715 O O . ALA A 1 92 ? -25.853 -3.227 47.375 1.00 45.66 92 ALA A O 1
ATOM 716 N N . PRO A 1 93 ? -27.430 -3.064 48.978 1.00 43.81 93 PRO A N 1
ATOM 717 C CA . PRO A 1 93 ? -26.674 -2.114 49.779 1.00 43.81 93 PRO A CA 1
ATOM 718 C C . PRO A 1 93 ? -25.359 -2.755 50.226 1.00 43.81 93 PRO A C 1
ATOM 720 O O . PRO A 1 93 ? -25.331 -3.915 50.633 1.00 43.81 93 PRO A O 1
ATOM 723 N N . LYS A 1 94 ? -24.270 -1.982 50.175 1.00 49.38 94 LYS A N 1
ATOM 724 C CA . LYS A 1 94 ? -22.913 -2.424 50.542 1.00 49.38 94 LYS A CA 1
ATOM 725 C C . LYS A 1 94 ? -22.798 -2.922 51.992 1.00 49.38 94 LYS A C 1
ATOM 727 O O . LYS A 1 94 ? -21.848 -3.625 52.307 1.00 49.38 94 LYS A O 1
ATOM 732 N N . ASP A 1 95 ? -23.796 -2.616 52.816 1.00 60.62 95 ASP A N 1
ATOM 733 C CA . ASP A 1 95 ? -24.007 -3.143 54.155 1.00 60.62 95 ASP A CA 1
ATOM 734 C C . ASP A 1 95 ? -25.485 -3.501 54.295 1.00 60.62 95 ASP A C 1
ATOM 736 O O . ASP A 1 95 ? -26.321 -2.603 54.224 1.00 60.62 95 ASP A O 1
ATOM 740 N N . SER A 1 96 ? -25.840 -4.768 54.515 1.00 41.84 96 SER A N 1
ATOM 741 C CA . SER A 1 96 ? -27.099 -5.121 55.190 1.00 41.84 96 SER A CA 1
ATOM 742 C C . SER A 1 96 ? -27.103 -6.575 55.637 1.00 41.84 96 SER A C 1
ATOM 744 O O . SER A 1 96 ? -27.202 -7.511 54.846 1.00 41.84 96 SER A O 1
ATOM 746 N N . ALA A 1 97 ? -27.045 -6.740 56.954 1.00 48.03 97 ALA A N 1
ATOM 747 C CA . ALA A 1 97 ? -27.554 -7.912 57.631 1.00 48.03 97 ALA A CA 1
ATOM 748 C C . ALA A 1 97 ? -29.050 -8.102 57.301 1.00 48.03 97 ALA A C 1
ATOM 750 O O . ALA A 1 97 ? -29.834 -7.174 57.445 1.00 48.03 97 ALA A O 1
ATOM 751 N N . THR A 1 98 ? -29.395 -9.328 56.898 1.00 49.91 98 THR A N 1
ATOM 752 C CA . THR A 1 98 ? -30.685 -10.040 57.014 1.00 49.91 98 THR A CA 1
ATOM 753 C C . THR A 1 98 ? -31.993 -9.272 56.762 1.00 49.91 98 THR A C 1
ATOM 755 O O . THR A 1 98 ? -32.408 -8.480 57.598 1.00 49.91 98 THR A O 1
ATOM 758 N N . GLN A 1 99 ? -32.769 -9.701 55.758 1.00 40.53 99 GLN A N 1
ATOM 759 C CA . GLN A 1 99 ? -34.184 -10.068 55.953 1.00 40.53 99 GLN A CA 1
ATOM 760 C C . GLN A 1 99 ? -34.700 -10.920 54.784 1.00 40.53 99 GLN A C 1
ATOM 762 O O . GLN A 1 99 ? -34.695 -10.509 53.628 1.00 40.53 99 GLN A O 1
ATOM 767 N N . ALA A 1 100 ? -35.124 -12.141 55.110 1.00 49.25 100 ALA A N 1
ATOM 768 C CA . ALA A 1 100 ? -35.752 -13.076 54.192 1.00 49.25 100 ALA A CA 1
ATOM 769 C C . ALA A 1 100 ? -37.230 -12.703 53.990 1.00 49.25 100 ALA A C 1
ATOM 771 O O . ALA A 1 100 ? -37.986 -12.658 54.958 1.00 49.25 100 ALA A O 1
ATOM 772 N N . THR A 1 101 ? -37.638 -12.500 52.735 1.00 44.88 101 THR A N 1
ATOM 773 C CA . THR A 1 101 ? -39.046 -12.496 52.311 1.00 44.88 101 THR A CA 1
ATOM 774 C C . THR A 1 101 ? -39.202 -13.553 51.210 1.00 44.88 101 THR A C 1
ATOM 776 O O . THR A 1 101 ? -38.477 -13.481 50.218 1.00 44.88 101 THR A O 1
ATOM 779 N N . PRO A 1 102 ? -40.084 -14.559 51.354 1.00 55.75 102 PRO A N 1
ATOM 780 C CA . PRO A 1 102 ? -40.294 -15.572 50.327 1.00 55.75 102 PRO A CA 1
ATOM 781 C C . PRO A 1 102 ? -41.357 -15.079 49.335 1.00 55.75 102 PRO A C 1
ATOM 783 O O . PRO A 1 102 ? -42.537 -15.042 49.670 1.00 55.75 102 PRO A O 1
ATOM 786 N N . GLY A 1 103 ? -40.954 -14.678 48.124 1.00 48.03 103 GLY A N 1
ATOM 787 C CA . GLY A 1 103 ? -41.926 -14.242 47.110 1.00 48.03 103 GLY A CA 1
ATOM 788 C C . GLY A 1 103 ? -41.404 -13.477 45.894 1.00 48.03 103 GLY A C 1
ATOM 789 O O . GLY A 1 103 ? -42.148 -12.686 45.347 1.00 48.03 103 GLY A O 1
ATOM 790 N N . ALA A 1 104 ? -40.151 -13.665 45.494 1.00 46.44 104 ALA A N 1
ATOM 791 C CA . ALA A 1 104 ? -39.617 -13.411 44.154 1.00 46.44 104 AL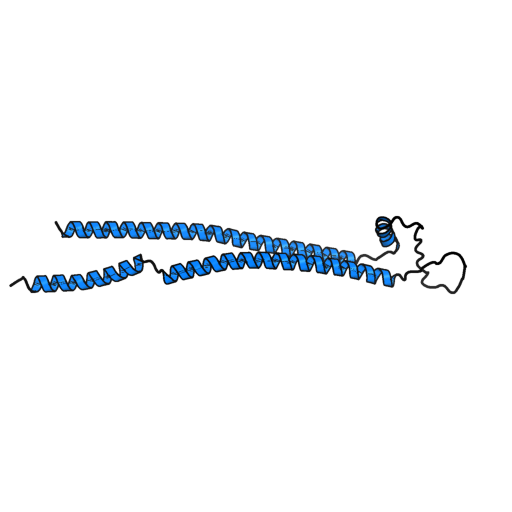A A CA 1
ATOM 792 C C . ALA A 1 104 ? -38.201 -13.985 44.184 1.00 46.44 104 ALA A C 1
ATOM 794 O O . ALA A 1 104 ? -37.466 -13.727 45.139 1.00 46.44 104 ALA A O 1
ATOM 795 N N . GLN A 1 105 ? -37.809 -14.807 43.211 1.00 46.25 105 GLN A N 1
ATOM 796 C CA . GLN A 1 105 ? -36.403 -15.189 43.094 1.00 46.25 105 GLN A CA 1
ATOM 797 C C . GLN A 1 105 ? -35.653 -13.966 42.565 1.00 46.25 105 GLN A C 1
ATOM 799 O O . GLN A 1 105 ? -35.455 -13.817 41.365 1.00 46.25 105 GLN A O 1
ATOM 804 N N . THR A 1 106 ? -35.307 -13.045 43.460 1.00 49.09 106 THR A N 1
ATOM 805 C CA . THR A 1 106 ? -34.484 -11.885 43.140 1.00 49.09 106 THR A CA 1
ATOM 806 C C . THR A 1 106 ? -33.068 -12.379 42.876 1.00 49.09 106 THR A C 1
ATOM 808 O O . THR A 1 106 ? -32.271 -12.612 43.785 1.00 49.09 106 THR A O 1
ATOM 811 N N . VAL A 1 107 ? -32.760 -12.601 41.598 1.00 53.38 107 VAL A N 1
ATOM 812 C CA . VAL A 1 107 ? -31.397 -12.876 41.145 1.00 53.38 107 VAL A CA 1
ATOM 813 C C . VAL A 1 107 ? -30.616 -11.570 41.262 1.00 53.38 107 VAL A C 1
ATOM 815 O O . VAL A 1 107 ? -30.663 -10.711 40.386 1.00 53.38 107 VAL A O 1
ATOM 818 N N . VAL A 1 108 ? -29.922 -11.395 42.385 1.00 58.34 108 VAL A N 1
ATOM 819 C CA . VAL A 1 108 ? -29.003 -10.272 42.585 1.00 58.34 108 VAL A CA 1
ATOM 820 C C . VAL A 1 108 ? -27.738 -10.565 41.785 1.00 58.34 108 VAL A C 1
ATOM 822 O O . VAL A 1 108 ? -26.897 -11.350 42.221 1.00 58.34 108 VAL A O 1
ATOM 825 N N . ILE A 1 109 ? -27.609 -9.958 40.605 1.00 61.62 109 ILE A N 1
ATOM 826 C CA . ILE A 1 109 ? -26.376 -10.018 39.815 1.00 61.62 109 ILE A CA 1
ATOM 827 C C . ILE A 1 109 ? -25.379 -9.016 40.423 1.00 61.62 109 ILE A C 1
ATOM 829 O O . ILE A 1 109 ? -25.676 -7.817 40.470 1.00 61.62 109 ILE A O 1
ATOM 833 N N . PRO A 1 110 ? -24.210 -9.469 40.912 1.00 68.12 110 PRO A N 1
ATOM 834 C CA . PRO A 1 110 ? -23.177 -8.587 41.432 1.00 68.12 110 PRO A CA 1
ATOM 835 C C . PRO A 1 110 ? -22.715 -7.584 40.375 1.00 68.12 110 PRO A C 1
ATOM 837 O O . PRO A 1 110 ? -22.459 -7.936 39.226 1.00 68.12 110 PRO A O 1
ATOM 840 N N . GLU A 1 111 ? -22.497 -6.335 40.784 1.00 67.50 111 GLU A N 1
ATOM 841 C CA . GLU A 1 111 ? -22.043 -5.274 39.876 1.00 67.50 111 GLU A CA 1
ATOM 842 C C . GLU A 1 111 ? -20.686 -5.577 39.209 1.00 67.50 111 GLU A C 1
ATOM 844 O O . GLU A 1 111 ? -20.378 -5.107 38.112 1.00 67.50 111 GLU A O 1
ATOM 849 N N . VAL A 1 112 ? -19.898 -6.439 39.856 1.00 68.38 112 VAL A N 1
ATOM 850 C CA . VAL A 1 112 ? -18.619 -6.955 39.359 1.00 68.38 112 VAL A CA 1
ATOM 851 C C . VAL A 1 112 ? -18.798 -7.772 38.073 1.00 68.38 112 VAL A C 1
ATOM 853 O O . VAL A 1 112 ? -17.987 -7.633 37.156 1.00 68.38 112 VAL A O 1
ATOM 856 N N . ASP A 1 113 ? -19.870 -8.559 37.965 1.00 71.94 113 ASP A N 1
ATOM 857 C CA . ASP A 1 113 ? -20.105 -9.447 36.821 1.00 71.94 113 ASP A CA 1
ATOM 858 C C . ASP A 1 113 ? -20.511 -8.655 35.568 1.00 71.94 113 ASP A C 1
ATOM 860 O O . ASP A 1 113 ? -20.074 -8.972 34.459 1.00 71.94 113 ASP A O 1
ATOM 864 N N . PHE A 1 114 ? -21.237 -7.540 35.731 1.00 74.00 114 PHE A N 1
ATOM 865 C CA . PHE A 1 114 ? -21.586 -6.646 34.616 1.00 74.00 114 PHE A CA 1
ATOM 866 C C . PHE A 1 114 ? -20.361 -6.013 33.966 1.00 74.00 114 PHE A C 1
ATOM 868 O O . PHE A 1 114 ? -20.301 -5.862 32.743 1.00 74.00 114 PHE A O 1
ATOM 875 N N . LYS A 1 115 ? -19.355 -5.662 34.772 1.00 76.94 115 LYS A N 1
ATOM 876 C CA . LYS A 1 115 ? -18.103 -5.126 34.245 1.00 76.94 115 LYS A CA 1
ATOM 877 C C . LYS A 1 115 ? -17.376 -6.169 33.394 1.00 76.94 115 LYS A C 1
ATOM 879 O O . LYS A 1 115 ? -16.889 -5.821 32.324 1.00 76.94 115 LYS A O 1
ATOM 884 N N . VAL A 1 116 ? -17.324 -7.425 33.843 1.00 83.19 116 VAL A N 1
ATOM 885 C CA . VAL A 1 116 ? -16.657 -8.518 33.112 1.00 83.19 116 VAL A CA 1
ATOM 886 C C . VAL A 1 116 ? -17.332 -8.771 31.764 1.00 83.19 116 VAL A C 1
ATOM 888 O O . VAL A 1 116 ? -16.640 -8.869 30.752 1.00 83.19 116 VAL A O 1
ATOM 891 N N . ILE A 1 117 ? -18.666 -8.818 31.731 1.00 81.31 117 ILE A N 1
ATOM 892 C CA . ILE A 1 117 ? -19.430 -9.054 30.497 1.00 81.31 117 ILE A CA 1
ATOM 893 C C . ILE A 1 117 ? -19.236 -7.899 29.505 1.00 81.31 117 ILE A C 1
ATOM 895 O O . ILE A 1 117 ? -18.904 -8.134 28.343 1.00 81.31 117 ILE A O 1
ATOM 899 N N . ARG A 1 118 ? -19.358 -6.646 29.965 1.00 82.38 118 ARG A N 1
ATOM 900 C CA . ARG A 1 118 ? -19.165 -5.469 29.105 1.00 82.38 118 ARG A CA 1
ATOM 901 C C . ARG A 1 118 ? -17.730 -5.356 28.595 1.00 82.38 118 ARG A C 1
ATOM 903 O O . ARG A 1 118 ? -17.508 -5.041 27.430 1.00 82.38 118 ARG A O 1
ATOM 910 N N . ASP A 1 119 ? -16.743 -5.607 29.454 1.00 83.69 119 ASP A N 1
ATOM 911 C CA . ASP A 1 119 ? -15.339 -5.575 29.044 1.00 83.69 119 ASP A CA 1
ATOM 912 C C . ASP A 1 119 ? -15.051 -6.661 27.996 1.00 83.69 119 ASP A C 1
ATOM 914 O O . ASP A 1 119 ? -14.333 -6.386 27.034 1.00 83.69 119 ASP A O 1
ATOM 918 N N . ALA A 1 120 ? -15.652 -7.850 28.127 1.00 86.19 120 ALA A N 1
ATOM 919 C CA . ALA A 1 120 ? -15.549 -8.912 27.129 1.00 86.19 120 ALA A CA 1
ATOM 920 C C . ALA A 1 120 ? -16.170 -8.506 25.781 1.00 86.19 120 ALA A C 1
ATOM 922 O O . ALA A 1 120 ? -15.547 -8.720 24.740 1.00 86.19 120 ALA A O 1
ATOM 923 N N . GLU A 1 121 ? -17.342 -7.864 25.782 1.00 86.38 121 GLU A N 1
ATOM 924 C CA . GLU A 1 121 ? -17.962 -7.340 24.559 1.00 86.38 121 GLU A CA 1
ATOM 925 C C . GLU A 1 121 ? -17.073 -6.287 23.878 1.00 86.38 121 GLU A C 1
ATOM 927 O O . GLU A 1 121 ? -16.782 -6.390 22.683 1.00 86.38 121 GLU A O 1
ATOM 932 N N . LEU A 1 122 ? -16.563 -5.317 24.643 1.00 85.38 122 LEU A N 1
ATOM 933 C CA . LEU A 1 122 ? -15.651 -4.293 24.125 1.00 85.38 122 LEU A CA 1
ATOM 934 C C . LEU A 1 122 ? -14.354 -4.911 23.585 1.00 85.38 122 LEU A C 1
ATOM 936 O O . LEU A 1 122 ? -13.823 -4.438 22.582 1.00 85.38 122 LEU A O 1
ATOM 940 N N . THR A 1 123 ? -13.845 -5.979 24.205 1.00 89.69 123 THR A N 1
ATOM 941 C CA . THR A 1 123 ? -12.698 -6.737 23.683 1.00 89.69 123 THR A CA 1
ATOM 942 C C . THR A 1 123 ? -13.027 -7.449 22.370 1.00 89.69 123 THR A C 1
ATOM 944 O O . THR A 1 123 ? -12.193 -7.449 21.462 1.00 89.69 123 THR A O 1
ATOM 947 N N . CYS A 1 124 ? -14.226 -8.015 22.218 1.00 90.56 124 CYS A N 1
ATOM 948 C CA . CYS A 1 124 ? -14.671 -8.583 20.943 1.00 90.56 124 CYS A CA 1
ATOM 949 C C . CYS A 1 124 ? -14.730 -7.513 19.843 1.00 90.56 124 CYS A C 1
ATOM 951 O O . CYS A 1 124 ? -14.180 -7.728 18.763 1.00 90.56 124 CYS A O 1
ATOM 953 N N . GLN A 1 125 ? -15.307 -6.342 20.131 1.00 87.81 125 GLN A N 1
ATOM 954 C CA . GLN A 1 125 ? -15.350 -5.217 19.188 1.00 87.81 125 GLN A CA 1
ATOM 955 C C . GLN A 1 125 ? -13.942 -4.713 18.830 1.00 87.81 125 GLN A C 1
ATOM 957 O O . GLN A 1 125 ? -13.639 -4.452 17.666 1.00 87.81 125 GLN A O 1
ATOM 962 N N . GLU A 1 126 ? -13.050 -4.617 19.819 1.00 89.62 126 GLU A N 1
ATOM 963 C CA . GLU A 1 126 ? -11.653 -4.228 19.616 1.00 89.62 126 GLU A CA 1
ATOM 964 C C . GLU A 1 126 ? -10.928 -5.203 18.673 1.00 89.62 126 GLU A C 1
ATOM 966 O O . GLU A 1 126 ? -10.211 -4.780 17.760 1.00 89.62 126 GLU A O 1
ATOM 971 N N . ASN A 1 127 ? -11.130 -6.507 18.870 1.00 91.69 127 ASN A N 1
ATOM 972 C CA . ASN A 1 127 ? -10.531 -7.548 18.040 1.00 91.69 127 ASN A CA 1
ATOM 973 C C . ASN A 1 127 ? -11.106 -7.564 16.620 1.00 91.69 127 ASN A C 1
ATOM 975 O O . ASN A 1 127 ? -10.330 -7.704 15.676 1.00 91.69 127 ASN A O 1
ATOM 979 N N . ASP A 1 128 ? -12.414 -7.368 16.450 1.00 91.12 128 ASP A N 1
ATOM 980 C CA . ASP A 1 128 ? -13.047 -7.283 15.129 1.00 91.12 128 ASP A CA 1
ATOM 981 C C . ASP A 1 128 ? -12.502 -6.097 14.319 1.00 91.12 128 ASP A C 1
ATOM 983 O O . ASP A 1 128 ? -12.051 -6.251 13.181 1.00 91.12 128 ASP A O 1
ATOM 987 N N . VAL A 1 129 ? -12.414 -4.917 14.940 1.00 89.19 129 VAL A N 1
ATOM 988 C CA . VAL A 1 129 ? -11.849 -3.721 14.299 1.00 89.19 129 VAL A CA 1
ATOM 989 C C . VAL A 1 129 ? -10.379 -3.936 13.909 1.00 89.19 129 VAL A C 1
ATOM 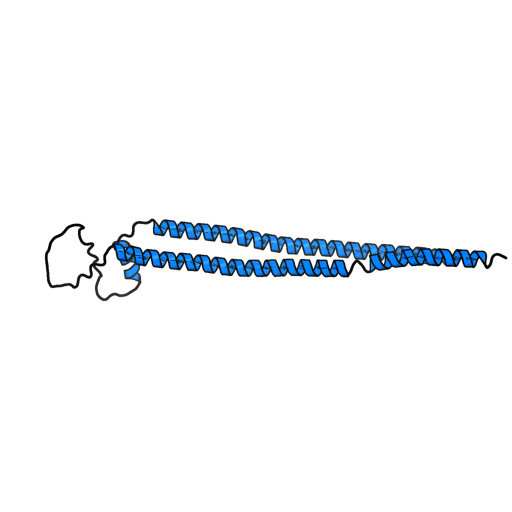991 O O . VAL A 1 129 ? -9.968 -3.561 12.805 1.00 89.19 129 VAL A O 1
ATOM 994 N N . LYS A 1 130 ? -9.575 -4.571 14.775 1.00 90.69 130 LYS A N 1
ATOM 995 C CA . LYS A 1 130 ? -8.174 -4.913 14.469 1.00 90.69 130 LYS A CA 1
ATOM 996 C C . LYS A 1 130 ? -8.063 -5.938 13.342 1.00 90.69 130 LYS A C 1
ATOM 998 O O . LYS A 1 130 ? -7.201 -5.786 12.474 1.00 90.69 130 LYS A O 1
ATOM 1003 N N . LEU A 1 131 ? -8.917 -6.960 13.339 1.00 94.06 131 LEU A N 1
ATOM 1004 C CA . LEU A 1 131 ? -8.934 -7.991 12.305 1.00 94.06 131 LEU A CA 1
ATOM 1005 C C . LEU A 1 131 ? -9.287 -7.384 10.945 1.00 94.06 131 LEU A C 1
ATOM 1007 O O . LEU A 1 131 ? -8.549 -7.579 9.980 1.00 94.06 131 LEU A O 1
ATOM 1011 N N . ASN A 1 132 ? -10.344 -6.576 10.885 1.00 89.31 132 ASN A N 1
ATOM 1012 C CA . ASN A 1 132 ? -10.763 -5.889 9.665 1.00 89.31 132 ASN A CA 1
ATOM 1013 C C . ASN A 1 132 ? -9.665 -4.955 9.129 1.00 89.31 132 ASN A C 1
ATOM 1015 O O . ASN A 1 132 ? -9.383 -4.944 7.928 1.00 89.31 132 ASN A O 1
ATOM 1019 N N . ALA A 1 133 ? -8.966 -4.233 10.011 1.00 90.81 133 ALA A N 1
ATOM 1020 C CA . ALA A 1 133 ? -7.816 -3.421 9.616 1.00 90.81 133 ALA A CA 1
ATOM 1021 C C . ALA A 1 133 ? -6.635 -4.263 9.090 1.00 90.81 133 ALA A C 1
ATOM 1023 O O . ALA A 1 133 ? -5.954 -3.851 8.144 1.00 90.81 133 ALA A O 1
ATOM 1024 N N . CYS A 1 134 ? -6.396 -5.443 9.671 1.00 92.25 134 CYS A N 1
ATOM 1025 C CA . CYS A 1 134 ? -5.369 -6.380 9.214 1.00 92.25 134 CYS A CA 1
ATOM 1026 C C . CYS A 1 134 ? -5.680 -6.908 7.806 1.00 92.25 134 CYS A C 1
ATOM 1028 O O . CYS A 1 134 ? -4.827 -6.825 6.921 1.00 92.25 134 CYS A O 1
ATOM 1030 N N . VAL A 1 135 ? -6.916 -7.359 7.570 1.00 92.38 135 VAL A N 1
ATOM 1031 C CA . VAL A 1 135 ? -7.37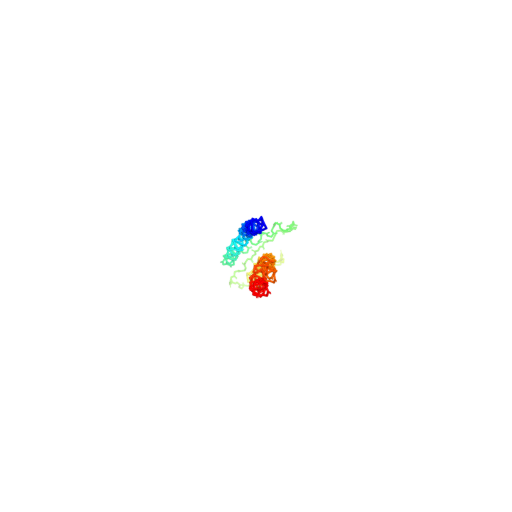3 -7.849 6.258 1.00 92.38 135 VAL A CA 1
ATOM 1032 C C . VAL A 1 135 ? -7.242 -6.758 5.192 1.00 92.38 135 VAL A C 1
ATOM 1034 O O . VAL A 1 135 ? -6.667 -7.000 4.130 1.00 92.38 135 VAL A O 1
ATOM 1037 N N . ALA A 1 136 ? -7.685 -5.532 5.490 1.00 87.25 136 ALA A N 1
ATOM 1038 C CA . ALA A 1 136 ? -7.541 -4.403 4.570 1.00 87.25 136 ALA A CA 1
ATOM 1039 C C . ALA A 1 136 ? -6.064 -4.075 4.274 1.00 87.25 136 ALA A C 1
ATOM 1041 O O . ALA A 1 136 ? -5.688 -3.818 3.130 1.00 87.25 136 ALA A O 1
ATOM 1042 N N . THR A 1 137 ? -5.196 -4.128 5.291 1.00 89.31 137 THR A N 1
ATOM 1043 C CA . THR A 1 137 ? -3.751 -3.914 5.113 1.00 89.31 137 THR A CA 1
ATOM 1044 C C . THR A 1 137 ? -3.123 -5.007 4.252 1.00 89.31 137 THR A C 1
ATOM 1046 O O . THR A 1 137 ? -2.297 -4.708 3.392 1.00 89.31 137 THR A O 1
ATOM 1049 N N . GLN A 1 138 ? -3.523 -6.266 4.436 1.00 90.50 138 GLN A N 1
ATOM 1050 C CA . GLN A 1 138 ? -3.032 -7.381 3.632 1.00 90.50 138 GLN A CA 1
ATOM 1051 C C . GLN A 1 138 ? -3.391 -7.212 2.149 1.00 90.50 138 GLN A C 1
ATOM 1053 O O . GLN A 1 138 ? -2.529 -7.415 1.293 1.00 90.50 138 GLN A O 1
ATOM 1058 N N . GLN A 1 139 ? -4.630 -6.812 1.845 1.00 88.00 139 GLN A N 1
ATOM 1059 C CA . GLN A 1 139 ? -5.077 -6.557 0.472 1.00 88.00 139 GLN A CA 1
ATOM 1060 C C . GLN A 1 139 ? -4.274 -5.422 -0.175 1.00 88.00 139 GLN A C 1
ATOM 1062 O O . GLN A 1 139 ? -3.685 -5.622 -1.239 1.00 88.00 139 GLN A O 1
ATOM 1067 N N . ASN A 1 140 ? -4.144 -4.287 0.517 1.00 86.75 140 ASN A N 1
ATOM 1068 C CA . ASN A 1 140 ? -3.382 -3.135 0.026 1.00 86.75 140 ASN A CA 1
ATOM 1069 C C . ASN A 1 140 ? -1.897 -3.467 -0.189 1.00 86.75 140 ASN A C 1
ATOM 1071 O O . ASN A 1 140 ? -1.315 -3.089 -1.205 1.00 86.75 140 ASN A O 1
ATOM 1075 N N . ASN A 1 141 ? -1.278 -4.214 0.732 1.00 85.50 141 ASN A N 1
ATOM 1076 C CA . ASN A 1 141 ? 0.105 -4.667 0.575 1.00 85.50 141 ASN A CA 1
ATOM 1077 C C . ASN A 1 141 ? 0.246 -5.613 -0.628 1.00 85.50 141 ASN A C 1
ATOM 1079 O O . ASN A 1 141 ? 1.230 -5.534 -1.359 1.00 85.50 141 ASN A O 1
ATOM 1083 N N . GLY A 1 142 ? -0.737 -6.488 -0.859 1.00 90.19 142 GLY A N 1
ATOM 1084 C CA . GLY A 1 142 ? -0.776 -7.363 -2.030 1.00 90.19 142 GLY A CA 1
ATOM 1085 C C . GLY A 1 142 ? -0.842 -6.587 -3.349 1.00 90.19 142 GLY A C 1
ATOM 1086 O O . GLY A 1 142 ? -0.152 -6.944 -4.303 1.00 90.19 142 GLY A O 1
ATOM 1087 N N . GLU A 1 143 ? -1.625 -5.510 -3.405 1.00 87.12 143 GLU A N 1
ATOM 1088 C CA . GLU A 1 143 ? -1.702 -4.624 -4.573 1.00 87.12 143 GLU A CA 1
ATOM 1089 C C . GLU A 1 143 ? -0.402 -3.844 -4.796 1.00 87.12 143 GLU A C 1
ATOM 1091 O O . GLU A 1 143 ? 0.130 -3.853 -5.908 1.00 87.12 143 GLU A O 1
ATOM 1096 N N . GLN A 1 144 ? 0.179 -3.260 -3.741 1.00 87.31 144 GLN A N 1
ATOM 1097 C CA . GLN A 1 144 ? 1.479 -2.582 -3.831 1.00 87.31 144 GLN A CA 1
ATOM 1098 C C . GLN A 1 144 ? 2.595 -3.535 -4.284 1.00 87.31 144 GLN A C 1
ATOM 1100 O O . GLN A 1 144 ? 3.428 -3.171 -5.117 1.00 87.31 144 GLN A O 1
ATOM 1105 N N . LEU A 1 145 ? 2.612 -4.773 -3.779 1.00 88.50 145 LEU A N 1
ATOM 1106 C CA . LEU A 1 145 ? 3.581 -5.787 -4.199 1.00 88.50 145 LEU A CA 1
ATOM 1107 C C . LEU A 1 145 ? 3.424 -6.149 -5.677 1.00 88.50 145 LEU A C 1
ATOM 1109 O O . LEU A 1 145 ? 4.429 -6.290 -6.368 1.00 88.50 145 LEU A O 1
ATOM 1113 N N . LYS A 1 146 ? 2.192 -6.265 -6.186 1.00 88.50 146 LYS A N 1
ATOM 1114 C CA . LYS A 1 146 ? 1.953 -6.527 -7.614 1.00 88.50 146 LYS A CA 1
ATOM 1115 C C . LYS A 1 146 ? 2.452 -5.380 -8.491 1.00 88.50 146 LYS A C 1
ATOM 1117 O O . LYS A 1 146 ? 3.133 -5.647 -9.478 1.00 88.50 146 LYS A O 1
ATOM 1122 N N . LEU A 1 147 ? 2.154 -4.133 -8.118 1.00 85.12 147 LEU A N 1
ATOM 1123 C CA . LEU A 1 147 ? 2.609 -2.949 -8.856 1.00 85.12 147 LEU A CA 1
ATOM 1124 C C . LEU A 1 147 ? 4.142 -2.860 -8.871 1.00 85.12 147 LEU A C 1
ATOM 1126 O O . LEU A 1 147 ? 4.751 -2.795 -9.934 1.00 85.12 147 LEU A O 1
ATOM 1130 N N . THR A 1 148 ? 4.780 -2.977 -7.706 1.00 84.81 148 THR A N 1
ATOM 1131 C CA . THR A 1 148 ? 6.250 -2.920 -7.599 1.00 84.81 148 THR A CA 1
ATOM 1132 C C . THR A 1 148 ? 6.947 -4.119 -8.245 1.00 84.81 148 THR A C 1
ATOM 1134 O O . THR A 1 148 ? 8.066 -3.997 -8.745 1.00 84.81 148 THR A O 1
ATOM 1137 N N . GLN A 1 149 ? 6.319 -5.299 -8.262 1.00 88.88 149 GLN A N 1
ATOM 1138 C CA . GLN A 1 149 ? 6.852 -6.459 -8.972 1.00 88.88 149 GLN A CA 1
ATOM 1139 C C . GLN A 1 149 ? 6.795 -6.266 -10.489 1.00 88.88 149 GLN A C 1
ATOM 1141 O O . GLN A 1 149 ? 7.780 -6.596 -11.153 1.00 88.88 149 GLN A O 1
ATOM 1146 N N . ALA A 1 150 ? 5.703 -5.699 -11.011 1.00 80.88 150 ALA A N 1
ATOM 1147 C CA . ALA A 1 150 ? 5.581 -5.353 -12.424 1.00 80.88 150 ALA A CA 1
ATOM 1148 C C . ALA A 1 150 ? 6.672 -4.358 -12.848 1.00 80.88 150 ALA A C 1
ATOM 1150 O O . ALA A 1 150 ? 7.393 -4.643 -13.804 1.00 80.88 150 ALA A O 1
ATOM 1151 N N . GLU A 1 151 ? 6.888 -3.284 -12.076 1.00 79.44 151 GLU A N 1
ATOM 1152 C CA . GLU A 1 151 ? 8.001 -2.348 -12.301 1.00 79.44 151 GLU A CA 1
ATOM 1153 C C . GLU A 1 151 ? 9.340 -3.090 -12.332 1.00 79.44 151 GLU A C 1
ATOM 1155 O O . GLU A 1 151 ? 10.134 -2.954 -13.263 1.00 79.44 151 GLU A O 1
ATOM 1160 N N . ARG A 1 152 ? 9.608 -3.929 -11.327 1.00 84.31 152 ARG A N 1
ATOM 1161 C CA . ARG A 1 152 ? 10.873 -4.670 -11.244 1.00 84.31 152 ARG A CA 1
ATOM 1162 C C . ARG A 1 152 ? 11.121 -5.546 -12.468 1.00 84.31 152 ARG A C 1
ATOM 1164 O O . ARG A 1 152 ? 12.265 -5.664 -12.911 1.00 84.31 152 ARG A O 1
ATOM 1171 N N . ASP A 1 153 ? 10.090 -6.234 -12.943 1.00 82.38 153 ASP A N 1
ATOM 1172 C CA . ASP A 1 153 ? 10.198 -7.166 -14.061 1.00 82.38 153 ASP A CA 1
ATOM 1173 C C . ASP A 1 153 ? 10.309 -6.416 -15.395 1.00 82.38 153 ASP A C 1
ATOM 1175 O O . ASP A 1 153 ? 11.069 -6.845 -16.271 1.00 82.38 153 ASP A O 1
ATOM 1179 N N . GLU A 1 154 ? 9.681 -5.245 -15.508 1.00 75.88 154 GLU A N 1
ATOM 1180 C CA . GLU A 1 154 ? 9.910 -4.301 -16.600 1.00 75.88 154 GLU A CA 1
ATOM 1181 C C . GLU A 1 154 ? 11.365 -3.815 -16.611 1.00 75.88 154 GLU A C 1
ATOM 1183 O O . GLU A 1 154 ? 12.054 -3.974 -17.620 1.00 75.88 154 GLU A O 1
ATOM 1188 N N . TRP A 1 155 ? 11.896 -3.353 -15.475 1.00 72.94 155 TRP A N 1
ATOM 1189 C CA . TRP A 1 155 ? 13.297 -2.935 -15.351 1.00 72.94 155 TRP A CA 1
ATOM 1190 C C . TRP A 1 155 ? 14.277 -4.071 -15.641 1.00 72.94 155 TRP A C 1
ATOM 1192 O O . TRP A 1 155 ? 15.284 -3.864 -16.318 1.00 72.94 155 TRP A O 1
ATOM 1202 N N . LYS A 1 156 ? 13.993 -5.297 -15.186 1.00 79.19 156 LYS A N 1
ATOM 1203 C CA . LYS A 1 156 ? 14.804 -6.478 -15.531 1.00 79.19 156 LYS A CA 1
ATOM 1204 C C . LYS A 1 156 ? 14.765 -6.771 -17.025 1.00 79.19 156 LYS A C 1
ATOM 1206 O O . LYS A 1 156 ? 15.791 -7.152 -17.589 1.00 79.19 156 LYS A O 1
ATOM 1211 N N . THR A 1 157 ? 13.605 -6.625 -17.657 1.00 70.12 157 THR A N 1
ATOM 1212 C CA . THR A 1 157 ? 13.441 -6.838 -19.098 1.00 70.12 157 THR A CA 1
ATOM 1213 C C . THR A 1 157 ? 14.171 -5.755 -19.885 1.00 70.12 157 THR A C 1
ATOM 1215 O O . THR A 1 157 ? 14.935 -6.086 -20.789 1.00 70.12 157 THR A O 1
ATOM 1218 N N . ALA A 1 158 ? 14.047 -4.489 -19.484 1.00 67.31 158 ALA A N 1
ATOM 1219 C CA . ALA A 1 158 ? 14.780 -3.364 -20.055 1.00 67.31 158 ALA A CA 1
ATOM 1220 C C . ALA A 1 158 ? 16.303 -3.515 -19.879 1.00 67.31 158 ALA A C 1
ATOM 1222 O O . ALA A 1 158 ? 17.059 -3.296 -20.824 1.00 67.31 158 ALA A O 1
ATOM 1223 N N . ALA A 1 159 ? 16.768 -3.968 -18.709 1.00 66.75 159 ALA A N 1
ATOM 1224 C CA . ALA A 1 159 ? 18.187 -4.198 -18.434 1.00 66.75 159 ALA A CA 1
ATOM 1225 C C . ALA A 1 159 ? 18.763 -5.380 -19.237 1.00 66.75 159 ALA A C 1
ATOM 1227 O O . ALA A 1 159 ? 19.865 -5.285 -19.781 1.00 66.75 159 ALA A O 1
ATOM 1228 N N . LYS A 1 160 ? 18.021 -6.491 -19.368 1.00 68.56 160 LYS A N 1
ATOM 1229 C CA . LYS A 1 160 ? 18.413 -7.635 -20.220 1.00 68.56 160 LYS A CA 1
ATOM 1230 C C . LYS A 1 160 ? 18.347 -7.289 -21.710 1.00 68.56 160 LYS A C 1
ATOM 1232 O O . LYS A 1 160 ? 19.160 -7.773 -22.503 1.00 68.56 160 LYS A O 1
ATOM 1237 N N . GLY A 1 161 ? 17.387 -6.445 -22.070 1.00 54.06 161 GLY A N 1
ATOM 1238 C CA . GLY A 1 161 ? 17.112 -5.946 -23.408 1.00 54.06 161 GLY A CA 1
ATOM 1239 C C . GLY A 1 161 ? 17.793 -4.621 -23.730 1.00 54.06 161 GLY A C 1
ATOM 1240 O O . GLY A 1 161 ? 17.269 -3.910 -24.585 1.00 54.06 161 GLY A O 1
ATOM 1241 N N . GLY A 1 162 ? 18.921 -4.290 -23.071 1.00 56.38 162 GLY A N 1
ATOM 1242 C CA . GLY A 1 162 ? 19.709 -3.083 -23.349 1.00 56.38 162 GLY A CA 1
ATOM 1243 C C . GLY A 1 162 ? 19.736 -2.815 -24.849 1.00 56.38 162 GLY A C 1
ATOM 1244 O O . GLY A 1 162 ? 20.071 -3.732 -25.607 1.00 56.38 162 GLY A O 1
ATOM 1245 N N . SER A 1 163 ? 19.237 -1.629 -25.231 1.00 61.59 163 SER A N 1
ATOM 1246 C CA . SER A 1 163 ? 18.502 -1.437 -26.484 1.00 61.59 163 SER A CA 1
ATOM 1247 C C . SER A 1 163 ? 19.193 -2.137 -27.649 1.00 61.59 163 SER A C 1
ATOM 1249 O O . SER A 1 163 ? 20.408 -2.034 -27.826 1.00 61.59 163 SER A O 1
ATOM 1251 N N . VAL A 1 164 ? 18.433 -2.870 -28.467 1.00 58.50 164 VAL A N 1
ATOM 1252 C CA . VAL A 1 164 ? 18.944 -3.464 -29.718 1.00 58.50 164 VAL A CA 1
ATOM 1253 C C . VAL A 1 164 ? 19.742 -2.419 -30.512 1.00 58.50 164 VAL A C 1
ATOM 1255 O O . VAL A 1 164 ? 20.730 -2.752 -31.155 1.00 58.50 164 VAL A O 1
ATOM 1258 N N . TRP A 1 165 ? 19.387 -1.141 -30.344 1.00 58.97 165 TRP A N 1
ATOM 1259 C CA . TRP A 1 165 ? 20.137 0.031 -30.766 1.00 58.97 165 TRP A CA 1
ATOM 1260 C C . TRP A 1 165 ? 21.535 0.191 -30.143 1.00 58.97 165 TRP A C 1
ATOM 1262 O O . TRP A 1 165 ? 22.492 0.306 -30.894 1.00 58.97 165 TRP A O 1
ATOM 1272 N N . HIS A 1 166 ? 21.726 0.128 -28.821 1.00 63.44 166 HIS A N 1
ATOM 1273 C CA . HIS A 1 166 ? 23.067 0.114 -28.209 1.00 63.44 166 HIS A CA 1
ATOM 1274 C C . HIS A 1 166 ? 23.935 -1.044 -28.721 1.00 63.44 166 HIS A C 1
ATOM 1276 O O . HIS A 1 166 ? 25.131 -0.861 -28.964 1.00 63.44 166 HIS A O 1
ATOM 1282 N N . ARG A 1 167 ? 23.341 -2.224 -28.946 1.00 66.81 167 ARG A N 1
ATOM 1283 C CA . ARG A 1 167 ? 24.054 -3.362 -29.553 1.00 66.81 167 ARG A CA 1
ATOM 1284 C C . ARG A 1 167 ? 24.372 -3.117 -31.028 1.00 66.81 167 ARG A C 1
ATOM 1286 O O . ARG A 1 167 ? 25.484 -3.409 -31.452 1.00 66.81 167 ARG A O 1
ATOM 1293 N N . ALA A 1 168 ? 23.442 -2.544 -31.789 1.00 61.28 168 ALA A N 1
ATOM 1294 C CA . ALA A 1 168 ? 23.628 -2.197 -33.195 1.00 61.28 168 ALA A CA 1
ATOM 1295 C C . ALA A 1 168 ? 24.657 -1.073 -33.384 1.00 61.28 168 ALA A C 1
ATOM 1297 O O . ALA A 1 168 ? 25.479 -1.164 -34.285 1.00 61.28 168 ALA A O 1
ATOM 1298 N N . VAL A 1 169 ? 24.680 -0.062 -32.513 1.00 65.44 169 VAL A N 1
ATOM 1299 C CA . VAL A 1 169 ? 25.680 1.018 -32.502 1.00 65.44 169 VAL A CA 1
ATOM 1300 C C . VAL A 1 169 ? 27.048 0.474 -32.093 1.00 65.44 169 VAL A C 1
ATOM 1302 O O . VAL A 1 169 ? 28.050 0.790 -32.733 1.00 65.44 169 VAL A O 1
ATOM 1305 N N . GLY A 1 170 ? 27.101 -0.393 -31.077 1.00 66.12 170 GLY A N 1
ATOM 1306 C CA . GLY A 1 170 ? 28.323 -1.108 -30.708 1.00 66.12 170 GLY A CA 1
ATOM 1307 C C . GLY A 1 170 ? 28.868 -1.944 -31.869 1.00 66.12 170 GLY A C 1
ATOM 1308 O O . GLY A 1 170 ? 30.045 -1.832 -32.206 1.00 66.12 170 GLY A O 1
ATOM 1309 N N . ALA A 1 171 ? 28.009 -2.722 -32.534 1.00 61.78 171 ALA A N 1
ATOM 1310 C CA . ALA A 1 171 ? 28.372 -3.502 -33.714 1.00 61.78 171 ALA A CA 1
ATOM 1311 C C . ALA A 1 171 ? 28.799 -2.602 -34.883 1.00 61.78 171 ALA A C 1
ATOM 1313 O O . ALA A 1 171 ? 29.842 -2.847 -35.477 1.00 61.78 171 ALA A O 1
ATOM 1314 N N . ALA A 1 172 ? 28.064 -1.528 -35.177 1.00 64.06 172 ALA A N 1
ATOM 1315 C CA . ALA A 1 172 ? 28.390 -0.572 -36.235 1.00 64.06 172 ALA A CA 1
ATOM 1316 C C . ALA A 1 172 ? 29.745 0.107 -36.000 1.00 64.06 172 ALA A C 1
ATOM 1318 O O . ALA A 1 172 ? 30.505 0.285 -36.949 1.00 64.06 172 ALA A O 1
ATOM 1319 N N . LYS A 1 173 ? 30.097 0.418 -34.745 1.00 70.50 173 LYS A N 1
ATOM 1320 C CA . LYS A 1 173 ? 31.430 0.921 -34.380 1.00 70.50 173 LYS A CA 1
ATOM 1321 C C . LYS A 1 173 ? 32.526 -0.090 -34.733 1.00 70.50 173 LYS A C 1
ATOM 1323 O O . LYS A 1 173 ? 33.530 0.293 -35.327 1.00 70.50 173 LYS A O 1
ATOM 1328 N N . TRP A 1 174 ? 32.335 -1.369 -34.408 1.00 71.19 174 TRP A N 1
ATOM 1329 C CA . TRP A 1 174 ? 33.296 -2.424 -34.755 1.00 71.19 174 TRP A CA 1
ATOM 1330 C C . TRP A 1 174 ? 33.362 -2.696 -36.263 1.00 71.19 174 TRP A C 1
ATOM 1332 O O . TRP A 1 174 ? 34.457 -2.834 -36.807 1.00 71.19 174 TRP A O 1
ATOM 1342 N N . PHE A 1 175 ? 32.222 -2.692 -36.957 1.00 63.22 175 PHE A N 1
ATOM 1343 C CA . PHE A 1 175 ? 32.174 -2.810 -38.414 1.00 63.22 175 PHE A CA 1
ATOM 1344 C C . PHE A 1 175 ? 32.877 -1.639 -39.103 1.00 63.22 175 PHE A C 1
ATOM 1346 O O . PHE A 1 175 ? 33.654 -1.883 -40.017 1.00 63.22 175 PHE A O 1
ATOM 1353 N N . ALA A 1 176 ? 32.698 -0.400 -38.633 1.00 60.09 176 ALA A N 1
ATOM 1354 C CA . ALA A 1 176 ? 33.379 0.772 -39.183 1.00 60.09 176 ALA A CA 1
ATOM 1355 C C . ALA A 1 176 ? 34.912 0.662 -39.073 1.00 60.09 176 ALA A C 1
ATOM 1357 O O . ALA A 1 176 ? 35.626 0.978 -40.027 1.00 60.09 176 ALA A O 1
ATOM 1358 N N . ILE A 1 177 ? 35.419 0.151 -37.944 1.00 63.44 177 ILE A N 1
ATOM 1359 C CA . ILE A 1 177 ? 36.855 -0.105 -37.742 1.00 63.44 177 ILE A CA 1
ATOM 1360 C C . ILE A 1 177 ? 37.355 -1.209 -38.695 1.00 63.44 177 ILE A C 1
ATOM 1362 O O . ILE A 1 177 ? 38.401 -1.043 -39.326 1.00 63.44 17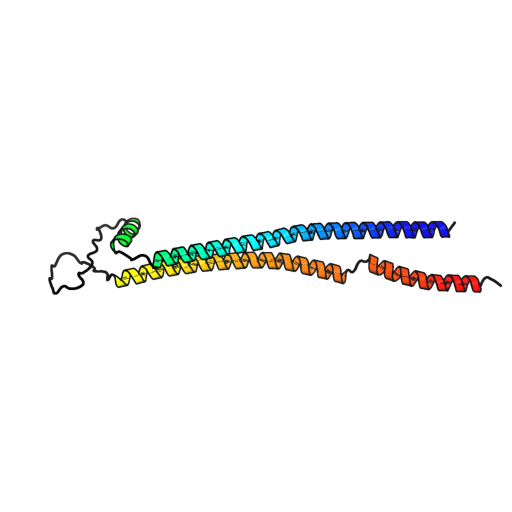7 ILE A O 1
ATOM 1366 N N . GLY A 1 178 ? 36.595 -2.299 -38.856 1.00 58.66 178 GLY A N 1
ATOM 1367 C CA . GLY A 1 178 ? 36.945 -3.407 -39.757 1.00 58.66 178 GLY A CA 1
ATOM 1368 C C . GLY A 1 178 ? 36.891 -3.041 -41.246 1.00 58.66 178 GLY A C 1
ATOM 1369 O O . GLY A 1 178 ? 37.767 -3.421 -42.022 1.00 58.66 178 GLY A O 1
ATOM 1370 N N . THR A 1 179 ? 35.914 -2.235 -41.667 1.00 55.75 179 THR A N 1
ATOM 1371 C CA . THR A 1 179 ? 35.849 -1.731 -43.048 1.00 55.75 179 THR A CA 1
ATOM 1372 C C . THR A 1 179 ? 36.934 -0.697 -43.333 1.00 55.75 179 THR A C 1
ATOM 1374 O O . THR A 1 179 ? 37.459 -0.666 -44.444 1.00 55.75 179 THR A O 1
ATOM 1377 N N . GLY A 1 180 ? 37.332 0.106 -42.337 1.00 53.78 180 GLY A N 1
ATOM 1378 C CA . GLY A 1 180 ? 38.442 1.052 -42.474 1.00 53.78 180 GLY A CA 1
ATOM 1379 C C . GLY A 1 180 ? 39.769 0.359 -42.792 1.00 53.78 180 GLY A C 1
ATOM 1380 O O . GLY A 1 180 ? 40.537 0.848 -43.616 1.00 53.78 180 GLY A O 1
ATOM 1381 N N . THR A 1 181 ? 40.009 -0.826 -42.225 1.00 52.25 181 THR A N 1
ATOM 1382 C CA . THR A 1 181 ? 41.195 -1.637 -42.547 1.00 52.25 181 THR A CA 1
ATOM 1383 C C . THR A 1 181 ? 41.094 -2.279 -43.934 1.00 52.25 181 THR A C 1
ATOM 1385 O O . THR A 1 181 ? 42.067 -2.254 -44.684 1.00 52.25 181 THR A O 1
ATOM 1388 N N . GLY A 1 182 ? 39.916 -2.776 -44.329 1.00 50.75 182 GLY A N 1
ATOM 1389 C CA . GLY A 1 182 ? 39.702 -3.365 -45.659 1.00 50.75 182 GLY A CA 1
ATOM 1390 C C . GLY A 1 182 ? 39.886 -2.375 -46.817 1.00 50.75 182 GLY A C 1
ATOM 1391 O O . GLY A 1 182 ? 40.505 -2.714 -47.824 1.00 50.75 182 GLY A O 1
ATOM 1392 N N . VAL A 1 183 ? 39.418 -1.132 -46.663 1.00 53.09 183 VAL A N 1
ATOM 1393 C CA . VAL A 1 183 ? 39.556 -0.090 -47.699 1.00 53.09 183 VAL A CA 1
ATOM 1394 C C . VAL A 1 183 ? 41.008 0.383 -47.835 1.00 53.09 183 VAL A C 1
ATOM 1396 O O . VAL A 1 183 ? 41.463 0.606 -48.954 1.00 53.09 183 VAL A O 1
ATOM 1399 N N . VAL A 1 184 ? 41.768 0.472 -46.736 1.00 53.84 184 VAL A N 1
ATOM 1400 C CA . VAL A 1 184 ? 43.199 0.836 -46.778 1.00 53.84 184 VAL A CA 1
ATOM 1401 C C . VAL A 1 184 ? 44.038 -0.268 -47.430 1.00 53.84 184 VAL A C 1
ATOM 1403 O O . VAL A 1 184 ? 44.905 0.032 -48.248 1.00 53.84 184 VAL A O 1
ATOM 1406 N N . VAL A 1 185 ? 43.752 -1.542 -47.146 1.00 55.09 185 VAL A N 1
ATOM 1407 C CA . VAL A 1 185 ? 44.450 -2.676 -47.780 1.00 55.09 185 VAL A CA 1
ATOM 1408 C C . VAL A 1 185 ? 44.095 -2.794 -49.267 1.00 55.09 185 VAL A C 1
ATOM 1410 O O . VAL A 1 185 ? 44.987 -3.012 -50.082 1.00 55.09 185 VAL A O 1
ATOM 1413 N N . TYR A 1 186 ? 42.832 -2.581 -49.649 1.00 51.00 186 TYR A N 1
ATOM 1414 C CA . TYR A 1 186 ? 42.418 -2.576 -51.058 1.00 51.00 186 TYR A CA 1
ATOM 1415 C C . TYR A 1 186 ? 43.034 -1.400 -51.837 1.00 51.00 186 TYR A C 1
ATOM 1417 O O . TYR A 1 186 ? 43.512 -1.583 -52.956 1.00 51.00 186 TYR A O 1
ATOM 1425 N N . ALA A 1 187 ? 43.101 -0.210 -51.229 1.00 52.75 187 ALA A N 1
ATOM 1426 C CA . ALA A 1 187 ? 43.761 0.953 -51.821 1.00 52.75 187 ALA A CA 1
ATOM 1427 C C . ALA A 1 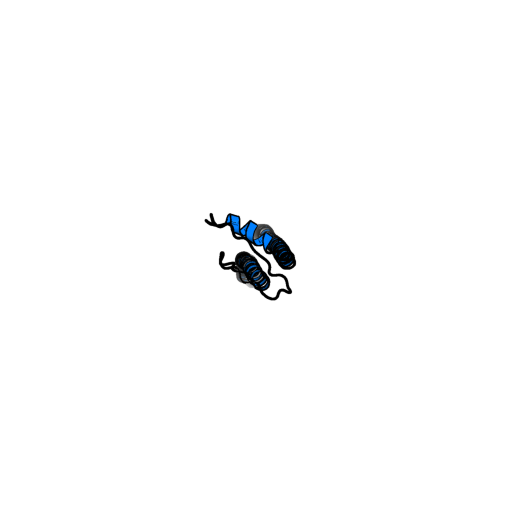187 ? 45.281 0.756 -51.961 1.00 52.75 187 ALA A C 1
ATOM 1429 O O . ALA A 1 187 ? 45.848 1.174 -52.963 1.00 52.75 187 ALA A O 1
ATOM 1430 N N . LEU A 1 188 ? 45.941 0.077 -51.017 1.00 52.09 188 LEU A N 1
ATOM 1431 C CA . LEU A 1 188 ? 47.371 -0.250 -51.114 1.00 52.09 188 LEU A CA 1
ATOM 1432 C C . LEU A 1 188 ? 47.668 -1.382 -52.114 1.00 52.09 188 LEU A C 1
ATOM 1434 O O . LEU A 1 188 ? 48.743 -1.394 -52.710 1.00 52.09 188 LEU A O 1
ATOM 1438 N N . ALA A 1 189 ? 46.736 -2.316 -52.324 1.00 53.16 189 ALA A N 1
ATOM 1439 C CA . ALA A 1 189 ? 46.903 -3.434 -53.256 1.00 53.16 189 ALA A CA 1
ATOM 1440 C C . ALA A 1 189 ? 46.642 -3.061 -54.729 1.00 53.16 189 ALA A C 1
ATOM 1442 O O . ALA A 1 189 ? 47.201 -3.699 -55.618 1.00 53.16 189 ALA A O 1
ATOM 1443 N N . HIS A 1 190 ? 45.832 -2.030 -54.996 1.00 50.34 190 HIS A N 1
ATOM 1444 C CA . HIS A 1 190 ? 45.471 -1.592 -56.353 1.00 50.34 190 HIS A CA 1
ATOM 1445 C C . HIS A 1 190 ? 46.176 -0.306 -56.824 1.00 50.34 190 HIS A C 1
ATOM 1447 O O . HIS A 1 190 ? 45.845 0.210 -57.888 1.00 50.34 190 HIS A O 1
ATOM 1453 N N . HIS A 1 191 ? 47.154 0.204 -56.066 1.00 45.94 191 HIS A N 1
ATOM 1454 C CA . HIS A 1 191 ? 47.962 1.377 -56.429 1.00 45.94 191 HIS A CA 1
ATOM 1455 C C . HIS A 1 191 ? 49.414 1.005 -56.792 1.00 45.94 191 HIS A C 1
ATOM 1457 O O . HIS A 1 191 ? 50.366 1.654 -56.347 1.00 45.94 191 HIS A O 1
ATOM 1463 N N . LYS A 1 192 ? 49.577 -0.047 -57.604 1.00 42.84 192 LYS A N 1
ATOM 1464 C CA . LYS A 1 192 ? 50.790 -0.330 -58.383 1.00 42.84 192 LYS A CA 1
ATOM 1465 C C . LYS A 1 192 ? 50.457 -0.349 -59.864 1.00 42.84 192 LYS A C 1
ATOM 1467 O O . LYS A 1 192 ? 49.437 -0.984 -60.207 1.00 42.84 192 LYS A O 1
#

Radius of gyration: 40.35 Å; chains: 1; bounding box: 94×26×116 Å

Organism: NCBI:txid2211140